Protein AF-A0A1S9CXM2-F1 (afdb_monomer)

pLDDT: mean 89.6, std 12.52, range [40.47, 98.69]

Radius of gyration: 29.37 Å; Cα contacts (8 Å, |Δi|>4): 201; chains: 1; bounding box: 76×45×79 Å

Mean predicted aligned error: 7.41 Å

Sequence (257 aa):
MLDPNQLRTRLSETAAALRPRGFELATEEYLRLETERKSLQIVTQQLQQERNSKSKAIGIAKARGEDAQGLLEEVADLGDRLKQTEIKLTGVQGQIEAFSLLIPNFPHASVPIGTSEHDNREVRRWGHPPQCDFDPKDHVDLGTGLGAMDFEAAARIASARFVVLSGSLARMHRALIQFMLDVHTREHGYTEVYVPYLVNARSMQGTGQLPKFAQDLFAIPEPGFGSLRPRSYRGAMPVTVRAFAARRVRTEKIPAG

Foldseek 3Di:
DDDVVCCVPVVVVLQVLCVLVVDGQPNVVLVVLVVLLVVLVVVLVVLVVVLVVLVVVLVVCVVVVHDCPVSVVVSVVSVVVNVVSVVSNVVSVVVNVQSVLPRDDGDDPPDDRDDDPVSDDDPDDDDDDDDDPDDDDDPVCVCVVVVQWDQPVQCVVPRPPDIHGDDPRVVVVVVVVVVVVCCCVVPVVDDDDDDDQKDFPVLCSQQSCPPPVVVVWDFDFDPDDDDRDGGITGDDRDPPGPVCPPHDDDPVPDDDD

Structure (mmCIF, N/CA/C/O backbone):
data_AF-A0A1S9CXM2-F1
#
_entry.id   AF-A0A1S9CXM2-F1
#
loop_
_atom_site.group_PDB
_atom_site.id
_atom_site.type_symbol
_atom_site.label_atom_id
_atom_site.label_alt_id
_atom_site.label_comp_id
_atom_site.label_asym_id
_atom_site.label_entity_id
_atom_site.label_seq_id
_atom_site.pdbx_PDB_ins_code
_atom_site.Cartn_x
_atom_site.Cartn_y
_atom_site.Cartn_z
_atom_site.occupancy
_atom_site.B_iso_or_equiv
_atom_site.auth_seq_id
_atom_site.auth_comp_id
_atom_site.auth_asym_id
_atom_site.auth_atom_id
_atom_site.pdbx_PDB_model_num
ATOM 1 N N . MET A 1 1 ? -5.407 -5.314 1.586 1.00 87.88 1 MET A N 1
ATOM 2 C CA . MET A 1 1 ? -5.607 -5.963 2.900 1.00 87.88 1 MET A CA 1
ATOM 3 C C . MET A 1 1 ? -6.324 -7.276 2.674 1.00 87.88 1 MET A C 1
ATOM 5 O O . MET A 1 1 ? -7.136 -7.337 1.756 1.00 87.88 1 MET A O 1
ATOM 9 N N . LEU A 1 2 ? -6.020 -8.293 3.479 1.00 92.75 2 LEU A N 1
ATOM 10 C CA . LEU A 1 2 ? -6.779 -9.545 3.487 1.00 92.75 2 LEU A CA 1
ATOM 11 C C . LEU A 1 2 ? -8.177 -9.329 4.086 1.00 92.75 2 LEU A C 1
ATOM 13 O O . LEU A 1 2 ? -8.412 -8.327 4.765 1.00 92.75 2 LEU A O 1
ATOM 17 N N . ASP A 1 3 ? -9.092 -10.268 3.843 1.00 93.06 3 ASP A N 1
ATOM 18 C CA . ASP A 1 3 ? -10.418 -10.252 4.464 1.00 93.06 3 ASP A CA 1
ATOM 19 C C . ASP A 1 3 ? -10.280 -10.383 5.997 1.00 93.06 3 ASP A C 1
ATOM 21 O O . ASP A 1 3 ? -9.754 -11.393 6.482 1.00 93.06 3 ASP A O 1
ATOM 25 N N . PRO A 1 4 ? -10.770 -9.408 6.792 1.00 92.12 4 PRO A N 1
ATOM 26 C CA . PRO A 1 4 ? -10.729 -9.486 8.250 1.00 92.12 4 PRO A CA 1
ATOM 27 C C . PRO A 1 4 ? -11.390 -10.746 8.822 1.00 92.12 4 PRO A C 1
ATOM 29 O O . PRO A 1 4 ? -10.993 -11.216 9.889 1.00 92.12 4 PRO A O 1
ATOM 32 N N . ASN A 1 5 ? -12.386 -11.316 8.137 1.00 92.00 5 ASN A N 1
ATOM 33 C CA . ASN A 1 5 ? -13.039 -12.540 8.596 1.00 92.00 5 ASN A CA 1
ATOM 34 C C . ASN A 1 5 ? -12.110 -13.752 8.523 1.00 92.00 5 ASN A C 1
ATOM 36 O O . ASN A 1 5 ? -12.175 -14.608 9.407 1.00 92.00 5 ASN A O 1
ATOM 40 N N . GLN A 1 6 ? -11.221 -13.820 7.530 1.00 91.75 6 GLN A N 1
ATOM 41 C CA . GLN A 1 6 ? -10.245 -14.907 7.425 1.00 91.75 6 GLN A CA 1
ATOM 42 C C . GLN A 1 6 ? -9.263 -14.873 8.597 1.00 91.75 6 GLN A C 1
ATOM 44 O O . GLN A 1 6 ? -9.039 -15.901 9.230 1.00 91.75 6 GLN A O 1
ATOM 49 N N . LEU A 1 7 ? -8.781 -13.684 8.972 1.00 92.81 7 LEU A N 1
ATOM 50 C CA . LEU A 1 7 ? -7.902 -13.521 10.133 1.00 92.81 7 LEU A CA 1
ATOM 51 C C . LEU A 1 7 ? -8.590 -13.918 11.449 1.00 92.81 7 LEU A C 1
ATOM 53 O O . LEU A 1 7 ? -7.960 -14.510 12.319 1.00 92.81 7 LEU A O 1
ATOM 57 N N . ARG A 1 8 ? -9.892 -13.643 11.591 1.00 91.19 8 ARG A N 1
ATOM 58 C CA . ARG A 1 8 ? -10.654 -13.973 12.809 1.00 91.19 8 ARG A CA 1
ATOM 59 C C . ARG A 1 8 ? -11.062 -15.438 12.922 1.00 91.19 8 ARG A C 1
ATOM 61 O O . ARG A 1 8 ? -11.168 -15.940 14.037 1.00 91.19 8 ARG A O 1
ATOM 68 N N . THR A 1 9 ? -11.374 -16.090 11.803 1.00 93.00 9 THR A N 1
ATOM 69 C CA . THR A 1 9 ? -12.000 -17.428 11.798 1.00 93.00 9 THR A CA 1
ATOM 70 C C . THR A 1 9 ? -11.058 -18.540 11.352 1.00 93.00 9 THR A C 1
ATOM 72 O O . THR A 1 9 ? -11.268 -19.689 11.725 1.00 93.00 9 THR A O 1
ATOM 75 N N . ARG A 1 10 ? -10.019 -18.212 10.577 1.00 94.75 10 ARG A N 1
ATOM 76 C CA . ARG A 1 10 ? -9.105 -19.163 9.928 1.00 94.75 10 ARG A CA 1
ATOM 77 C C . ARG A 1 10 ? -7.652 -18.697 10.056 1.00 94.75 10 ARG A C 1
ATOM 79 O O . ARG A 1 10 ? -6.901 -18.661 9.081 1.00 94.75 10 ARG A O 1
ATOM 86 N N . LEU A 1 11 ? -7.257 -18.295 11.265 1.00 94.81 11 LEU A N 1
ATOM 87 C CA . LEU A 1 11 ? -5.944 -17.694 11.525 1.00 94.81 11 LEU A CA 1
ATOM 88 C C . LEU A 1 11 ? -4.782 -18.640 11.186 1.00 94.81 11 LEU A C 1
ATOM 90 O O . LEU A 1 11 ? -3.810 -18.222 10.562 1.00 94.81 11 LEU A O 1
ATOM 94 N N . SER A 1 12 ? -4.895 -19.917 11.558 1.00 95.12 12 SER A N 1
ATOM 95 C CA . SER A 1 12 ? -3.877 -20.942 11.291 1.00 95.12 12 SER A CA 1
ATOM 96 C C . SER A 1 12 ? -3.708 -21.223 9.796 1.00 95.12 12 SER A C 1
ATOM 98 O O . SER A 1 12 ? -2.582 -21.283 9.304 1.00 95.12 12 SER A O 1
ATOM 100 N N . GLU A 1 13 ? -4.816 -21.342 9.061 1.00 95.50 13 GLU A N 1
ATOM 101 C CA . GLU A 1 13 ? -4.813 -21.503 7.602 1.00 95.50 13 GLU A CA 1
ATOM 102 C C . GLU A 1 13 ? -4.222 -20.270 6.913 1.00 95.50 13 GLU A C 1
ATOM 104 O O . GLU A 1 13 ? -3.383 -20.399 6.023 1.00 95.50 13 GLU A O 1
ATOM 109 N N . THR A 1 14 ? -4.600 -19.072 7.372 1.00 95.44 14 THR A N 1
ATOM 110 C CA . THR A 1 14 ? -4.059 -17.803 6.867 1.00 95.44 14 THR A CA 1
ATOM 111 C C . THR A 1 14 ? -2.547 -17.738 7.069 1.00 95.44 14 THR A C 1
ATOM 113 O O . THR A 1 14 ? -1.822 -17.408 6.134 1.00 95.44 14 THR A O 1
ATOM 116 N N . ALA A 1 15 ? -2.050 -18.106 8.254 1.00 95.88 15 ALA A N 1
ATOM 117 C CA . ALA A 1 15 ? -0.617 -18.172 8.522 1.00 95.88 15 ALA A CA 1
ATOM 118 C C . ALA A 1 15 ? 0.085 -19.171 7.589 1.00 95.88 15 ALA A C 1
ATOM 120 O O . ALA A 1 15 ? 1.082 -18.829 6.958 1.00 95.88 15 ALA A O 1
ATOM 121 N N . ALA A 1 16 ? -0.462 -20.382 7.441 1.00 94.69 16 ALA A N 1
ATOM 122 C CA . ALA A 1 16 ? 0.107 -21.413 6.576 1.00 94.69 16 ALA A CA 1
ATOM 123 C C . ALA A 1 16 ? 0.169 -20.988 5.099 1.00 94.69 16 ALA A C 1
ATOM 125 O O . ALA A 1 16 ? 1.174 -21.244 4.441 1.00 94.69 16 ALA A O 1
ATOM 126 N N . ALA A 1 17 ? -0.855 -20.291 4.599 1.00 93.94 17 ALA A N 1
ATOM 127 C CA . ALA A 1 17 ? -0.907 -19.799 3.222 1.00 93.94 17 ALA A CA 1
ATOM 128 C C . ALA A 1 17 ? 0.100 -18.669 2.928 1.00 93.94 17 ALA A C 1
ATOM 130 O O . ALA A 1 17 ? 0.417 -18.414 1.766 1.00 93.94 17 ALA A O 1
ATOM 131 N N . LEU A 1 18 ? 0.617 -17.992 3.959 1.00 95.06 18 LEU A N 1
ATOM 132 C CA . LEU A 1 18 ? 1.601 -16.914 3.816 1.00 95.06 18 LEU A CA 1
ATOM 133 C C . LEU A 1 18 ? 3.056 -17.405 3.892 1.00 95.06 18 LEU A C 1
ATOM 135 O O . LEU A 1 18 ? 3.938 -16.755 3.323 1.00 95.06 18 LEU A O 1
ATOM 139 N N . ARG A 1 19 ? 3.312 -18.571 4.505 1.00 93.19 19 ARG A N 1
ATOM 140 C CA . ARG A 1 19 ? 4.667 -19.145 4.633 1.00 93.19 19 ARG A CA 1
ATOM 141 C C . ARG A 1 19 ? 5.400 -19.361 3.306 1.00 93.19 19 ARG A C 1
ATOM 143 O O . ARG A 1 19 ? 6.585 -19.045 3.267 1.00 93.19 19 ARG A O 1
ATOM 150 N N . PRO A 1 20 ? 4.762 -19.811 2.201 1.00 91.06 20 PRO A N 1
ATOM 151 C CA . PRO A 1 20 ? 5.452 -19.952 0.915 1.00 91.06 20 PRO A CA 1
ATOM 152 C C . PRO A 1 20 ? 6.050 -18.642 0.391 1.00 91.06 20 PRO A C 1
ATOM 154 O O . PRO A 1 20 ? 6.945 -18.667 -0.442 1.00 91.06 20 PRO A O 1
ATOM 157 N N . ARG A 1 21 ? 5.570 -17.493 0.882 1.00 91.31 21 ARG A N 1
ATOM 158 C CA . ARG A 1 21 ? 6.095 -16.162 0.559 1.00 91.31 21 ARG A CA 1
ATOM 159 C C . ARG A 1 21 ? 7.222 -15.708 1.496 1.00 91.31 21 ARG A C 1
ATOM 161 O O . ARG A 1 21 ? 7.581 -14.530 1.470 1.00 91.31 21 ARG A O 1
ATOM 168 N N . GLY A 1 22 ? 7.690 -16.589 2.382 1.00 92.31 22 GLY A N 1
ATOM 169 C CA . GLY A 1 22 ? 8.639 -16.278 3.451 1.00 92.31 22 GLY A CA 1
ATOM 170 C C . GLY A 1 22 ? 8.072 -15.353 4.531 1.00 92.31 22 GLY A C 1
ATOM 171 O O . GLY A 1 22 ? 8.833 -14.646 5.185 1.00 92.31 22 GLY A O 1
ATOM 172 N N . PHE A 1 23 ? 6.743 -15.283 4.687 1.00 94.81 23 PHE A N 1
ATOM 173 C CA . PHE A 1 23 ? 6.106 -14.413 5.675 1.00 94.81 23 PHE A CA 1
ATOM 174 C C . PHE A 1 23 ? 5.554 -15.222 6.849 1.00 94.81 23 PHE A C 1
ATOM 176 O O . PHE A 1 23 ? 4.600 -15.982 6.689 1.00 94.81 23 PHE A O 1
ATOM 183 N N . GLU A 1 24 ? 6.116 -14.990 8.034 1.00 96.12 24 GLU A N 1
ATOM 184 C CA . GLU A 1 24 ? 5.614 -15.544 9.289 1.00 96.12 24 GLU A CA 1
ATOM 185 C C . GLU A 1 24 ? 4.598 -14.591 9.922 1.00 96.12 24 GLU A C 1
ATOM 187 O O . GLU A 1 24 ? 4.906 -13.450 10.278 1.00 96.12 24 GLU A O 1
ATOM 192 N N . LEU A 1 25 ? 3.357 -15.058 10.048 1.00 96.12 25 LEU A N 1
ATOM 193 C CA . LEU A 1 25 ? 2.292 -14.297 10.687 1.00 96.12 25 LEU A CA 1
ATOM 194 C C . LEU A 1 25 ? 2.398 -14.439 12.210 1.00 96.12 25 LEU A C 1
ATOM 196 O O . LEU A 1 25 ? 2.315 -15.547 12.730 1.00 96.12 25 LEU A O 1
ATOM 200 N N . ALA A 1 26 ? 2.499 -13.319 12.929 1.00 96.38 26 ALA A N 1
ATOM 201 C CA . ALA A 1 26 ? 2.501 -13.292 14.394 1.00 96.38 26 ALA A CA 1
ATOM 202 C C . ALA A 1 26 ? 1.096 -13.585 14.963 1.00 96.38 26 ALA A C 1
ATOM 204 O O . ALA A 1 26 ? 0.371 -12.687 15.398 1.00 96.38 26 ALA A O 1
ATOM 205 N N . THR A 1 27 ? 0.684 -14.854 14.917 1.00 96.31 27 THR A N 1
ATOM 206 C CA . THR A 1 27 ? -0.672 -15.298 15.274 1.00 96.31 27 THR A CA 1
ATOM 207 C C . THR A 1 27 ? -1.018 -15.051 16.739 1.00 96.31 27 THR A C 1
ATOM 209 O O . THR A 1 27 ? -2.159 -14.710 17.038 1.00 96.31 27 THR A O 1
ATOM 212 N N . GLU A 1 28 ? -0.049 -15.192 17.645 1.00 96.62 28 GLU A N 1
ATOM 213 C CA . GLU A 1 28 ? -0.246 -14.966 19.083 1.00 96.62 28 GLU A CA 1
ATOM 214 C C . GLU A 1 28 ? -0.597 -13.507 19.381 1.00 96.62 28 GLU A C 1
ATOM 216 O O . GLU A 1 28 ? -1.559 -13.231 20.097 1.00 96.62 28 GLU A O 1
ATOM 221 N N . GLU A 1 29 ? 0.124 -12.572 18.761 1.00 96.38 29 GLU A N 1
ATOM 222 C CA . GLU A 1 29 ? -0.131 -11.141 18.918 1.00 96.38 29 GLU A CA 1
ATOM 223 C C . GLU A 1 29 ? -1.504 -10.759 18.357 1.00 96.38 29 GLU A C 1
ATOM 225 O O . GLU A 1 29 ? -2.279 -10.064 19.016 1.00 96.38 29 GLU A O 1
ATOM 230 N N . TYR A 1 30 ? -1.861 -11.276 17.177 1.00 96.38 30 TYR A N 1
ATOM 231 C CA . TYR A 1 30 ? -3.193 -11.047 16.617 1.00 96.38 30 TYR A CA 1
ATOM 232 C C . TYR A 1 30 ? -4.301 -11.586 17.533 1.00 96.38 30 TYR A C 1
ATOM 234 O O . TYR A 1 30 ? -5.306 -10.910 17.765 1.00 96.38 30 TYR A O 1
ATOM 242 N N . LEU A 1 31 ? -4.118 -12.789 18.088 1.00 96.38 31 LEU A N 1
ATOM 243 C CA . LEU A 1 31 ? -5.088 -13.405 18.990 1.00 96.38 31 LEU A CA 1
ATOM 244 C C . LEU A 1 31 ? -5.234 -12.618 20.299 1.00 96.38 31 LEU A C 1
ATOM 246 O O . LEU A 1 31 ? -6.359 -12.453 20.781 1.00 96.38 31 LEU A O 1
ATOM 250 N N . ARG A 1 32 ? -4.129 -12.100 20.850 1.00 97.62 32 ARG A N 1
ATOM 251 C CA . ARG A 1 32 ? -4.129 -11.220 22.028 1.00 97.62 32 ARG A CA 1
ATOM 252 C C . ARG A 1 32 ? -4.989 -9.981 21.778 1.00 97.62 32 ARG A C 1
ATOM 254 O O . ARG A 1 32 ? -5.918 -9.720 22.545 1.00 97.62 32 ARG A O 1
ATOM 261 N N . LEU A 1 33 ? -4.740 -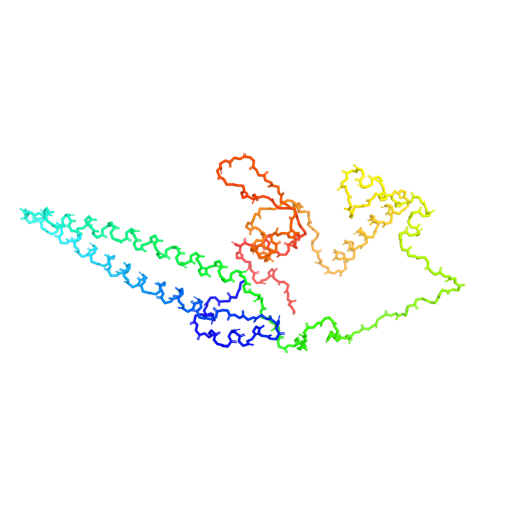9.283 20.669 1.00 97.62 33 LEU A N 1
ATOM 262 C CA . LEU A 1 33 ? -5.485 -8.082 20.280 1.00 97.62 33 LEU A CA 1
ATOM 263 C C . LEU A 1 33 ? -6.971 -8.373 20.028 1.00 97.62 33 LEU A C 1
ATOM 265 O O . LEU A 1 33 ? -7.840 -7.646 20.506 1.00 97.62 33 LEU A O 1
ATOM 269 N N . GLU A 1 34 ? -7.296 -9.447 19.305 1.00 97.00 34 GLU A N 1
ATOM 270 C CA . GLU A 1 34 ? -8.691 -9.801 19.015 1.00 97.00 34 GLU A CA 1
ATOM 271 C C . GLU A 1 34 ? -9.448 -10.238 20.282 1.00 97.00 34 GLU A C 1
ATOM 273 O O . GLU A 1 34 ? -10.637 -9.940 20.421 1.00 97.00 34 GLU A O 1
ATOM 278 N N . THR A 1 35 ? -8.774 -10.894 21.232 1.00 96.88 35 THR A N 1
ATOM 279 C CA . THR A 1 35 ? -9.352 -11.258 22.538 1.00 96.88 35 THR A CA 1
ATOM 280 C C . THR A 1 35 ? -9.664 -10.015 23.368 1.00 96.88 35 THR A C 1
ATOM 282 O O . THR A 1 35 ? -10.780 -9.877 23.875 1.00 96.88 35 THR A O 1
ATOM 285 N N . GLU A 1 36 ? -8.722 -9.074 23.450 1.00 97.94 36 GLU A N 1
ATOM 286 C CA . GLU A 1 36 ? -8.923 -7.787 24.120 1.00 97.94 36 GLU A CA 1
ATOM 287 C C . GLU A 1 36 ? -10.074 -7.000 23.477 1.00 97.94 36 GLU A C 1
ATOM 289 O O . GLU A 1 36 ? -10.988 -6.548 24.171 1.00 97.94 36 GLU A O 1
ATOM 294 N N . ARG A 1 37 ? -10.104 -6.926 22.141 1.00 97.81 37 ARG A N 1
ATOM 295 C CA . ARG A 1 37 ? -11.179 -6.273 21.383 1.00 97.81 37 ARG A CA 1
ATOM 296 C C . ARG A 1 37 ? -12.550 -6.885 21.676 1.00 97.81 37 ARG A C 1
ATOM 298 O O . ARG A 1 37 ? -13.514 -6.139 21.846 1.00 97.81 37 ARG A O 1
ATOM 305 N N . LYS A 1 38 ? -12.663 -8.219 21.725 1.00 97.12 38 LYS A N 1
ATOM 306 C CA . LYS A 1 38 ? -13.919 -8.915 22.067 1.00 97.12 38 LYS A CA 1
ATOM 307 C C . LYS A 1 38 ? -14.359 -8.610 23.496 1.00 97.12 38 LYS A C 1
ATOM 309 O O . LYS A 1 38 ? -15.525 -8.283 23.700 1.00 97.12 38 LYS A O 1
ATOM 314 N N . SER A 1 39 ? -13.437 -8.679 24.455 1.00 98.00 39 SER A N 1
ATOM 315 C CA . SER A 1 39 ? -13.717 -8.381 25.864 1.00 98.00 39 SER A CA 1
ATOM 316 C C . SER A 1 39 ? -14.231 -6.949 26.041 1.00 98.00 39 SER A C 1
ATOM 318 O O . SER A 1 39 ? -15.323 -6.739 26.568 1.00 98.00 39 SER A O 1
ATOM 320 N N . LEU A 1 40 ? -13.511 -5.967 25.489 1.00 98.12 40 LEU A N 1
ATOM 321 C CA . LEU A 1 40 ? -13.914 -4.561 25.530 1.00 98.12 40 LEU A CA 1
ATOM 322 C C . LEU A 1 40 ? -15.261 -4.334 24.843 1.00 98.12 40 LEU A C 1
ATOM 324 O O . LEU A 1 40 ? -16.090 -3.607 25.374 1.00 98.12 40 LEU A O 1
ATOM 328 N N . GLN A 1 41 ? -15.519 -4.989 23.707 1.00 97.94 41 GLN A N 1
ATOM 329 C CA . GLN A 1 41 ? -16.805 -4.874 23.019 1.00 97.94 41 GLN A CA 1
ATOM 330 C C . GLN A 1 41 ? -17.975 -5.371 23.883 1.00 97.94 41 GLN A C 1
ATOM 332 O O . GLN A 1 41 ? -19.016 -4.713 23.913 1.00 97.94 41 GLN A O 1
ATOM 337 N N . ILE A 1 42 ? -17.812 -6.498 24.584 1.00 98.25 42 ILE A N 1
ATOM 338 C CA . ILE A 1 42 ? -18.836 -7.032 25.496 1.00 98.25 42 ILE A CA 1
ATOM 339 C C . ILE A 1 42 ? -19.085 -6.045 26.642 1.00 98.25 42 ILE A C 1
ATOM 341 O O . ILE A 1 42 ? -20.234 -5.690 26.901 1.00 98.25 42 ILE A O 1
ATOM 345 N N . VAL A 1 43 ? -18.021 -5.541 27.275 1.00 97.62 43 VAL A N 1
ATOM 346 C CA . VAL A 1 43 ? -18.126 -4.568 28.377 1.00 97.62 43 VAL A CA 1
ATOM 347 C C . VAL A 1 43 ? -18.793 -3.270 27.911 1.00 97.62 43 VAL A C 1
ATOM 349 O O . VAL A 1 43 ? -19.689 -2.768 28.587 1.00 97.62 43 VAL A O 1
ATOM 352 N N . THR A 1 44 ? -18.436 -2.749 26.732 1.00 97.81 44 THR A N 1
ATOM 353 C CA . THR A 1 44 ? -19.094 -1.573 26.139 1.00 97.81 44 THR A CA 1
ATOM 354 C C . THR A 1 44 ? -20.593 -1.813 25.962 1.00 97.81 44 THR A C 1
ATOM 356 O O . THR A 1 44 ? -21.393 -0.956 26.330 1.00 97.81 44 THR A O 1
ATOM 359 N N . GLN A 1 45 ? -20.995 -2.972 25.429 1.00 97.56 45 GLN A N 1
ATOM 360 C CA . GLN A 1 45 ? -22.410 -3.304 25.226 1.00 97.56 45 GLN A CA 1
ATOM 361 C C . GLN A 1 45 ? -23.176 -3.420 26.550 1.00 97.56 45 GLN A C 1
ATOM 363 O O . GLN A 1 45 ? -24.292 -2.908 26.648 1.00 97.56 45 GLN A O 1
ATOM 368 N N . GLN A 1 46 ? -22.569 -4.029 27.571 1.00 97.44 46 GLN A N 1
ATOM 369 C CA . GLN A 1 46 ? -23.149 -4.141 28.913 1.00 97.44 46 GLN A CA 1
ATOM 370 C C . GLN A 1 46 ? -23.348 -2.764 29.557 1.00 97.44 46 GLN A C 1
ATOM 372 O O . GLN A 1 46 ? -24.470 -2.423 29.926 1.00 97.44 46 GLN A O 1
ATOM 377 N N . LEU A 1 47 ? -22.308 -1.924 29.590 1.00 96.88 47 LEU A N 1
ATOM 378 C CA . LEU A 1 47 ? -22.390 -0.556 30.123 1.00 96.88 47 LEU A CA 1
ATOM 379 C C . LEU A 1 47 ? -23.432 0.284 29.373 1.00 96.88 47 LEU A C 1
ATOM 381 O O . LEU A 1 47 ? -24.194 1.040 29.974 1.00 96.88 47 LEU A O 1
ATOM 385 N N . GLN A 1 48 ? -23.506 0.124 28.051 1.00 96.19 48 GLN A N 1
ATOM 386 C CA . GLN A 1 48 ? -24.482 0.807 27.209 1.00 96.19 48 GLN A CA 1
ATOM 387 C C . GLN A 1 48 ? -25.922 0.370 27.531 1.00 96.19 48 GLN A C 1
ATOM 389 O O . GLN A 1 48 ? -26.832 1.209 27.554 1.00 96.19 48 GLN A O 1
ATOM 394 N N . GLN A 1 49 ? -26.143 -0.918 27.802 1.00 97.19 49 GLN A N 1
ATOM 395 C CA . GLN A 1 49 ? -27.437 -1.449 28.228 1.00 97.19 49 GLN A CA 1
ATOM 396 C C . GLN A 1 49 ? -27.813 -0.962 29.636 1.00 97.19 49 GLN A C 1
ATOM 398 O O . GLN A 1 49 ? -28.937 -0.490 29.832 1.00 97.19 49 GLN A O 1
ATOM 403 N N . GLU A 1 50 ? -26.884 -1.023 30.591 1.00 95.38 50 GLU A N 1
ATOM 404 C CA . GLU A 1 50 ? -27.081 -0.565 31.972 1.00 95.38 50 GLU A CA 1
ATOM 405 C C . GLU A 1 50 ? -27.421 0.925 32.028 1.00 95.38 50 GLU A C 1
ATOM 407 O O . GLU A 1 50 ? -28.433 1.303 32.626 1.00 95.38 50 GLU A O 1
ATOM 412 N N . ARG A 1 51 ? -26.648 1.763 31.323 1.00 94.94 51 ARG A N 1
ATOM 413 C CA . ARG A 1 51 ? -26.897 3.206 31.221 1.00 94.94 51 ARG A CA 1
ATOM 414 C C . ARG A 1 51 ? -28.300 3.479 30.691 1.00 94.94 51 ARG A C 1
ATOM 416 O O . ARG A 1 51 ? -29.044 4.242 31.296 1.00 94.94 51 ARG A O 1
ATOM 423 N N . ASN A 1 52 ? -28.691 2.826 29.594 1.00 94.44 52 ASN A N 1
ATOM 424 C CA . ASN A 1 52 ? -30.011 3.020 28.988 1.00 94.44 52 ASN A CA 1
ATOM 425 C C . ASN A 1 52 ? -31.153 2.570 29.913 1.00 94.44 52 ASN A C 1
ATOM 427 O O . ASN A 1 52 ? -32.202 3.214 29.942 1.00 94.44 52 ASN A O 1
ATOM 431 N N . SER A 1 53 ? -30.960 1.485 30.667 1.00 94.69 53 SER A N 1
ATOM 432 C CA . SER A 1 53 ? -31.935 1.010 31.655 1.00 94.69 53 SER A CA 1
ATOM 433 C C . SER A 1 53 ? -32.107 2.017 32.797 1.00 94.69 53 SER A C 1
ATOM 435 O O . SER A 1 53 ? -33.227 2.448 33.082 1.00 94.69 53 SER A O 1
ATOM 437 N N . LYS A 1 54 ? -31.000 2.488 33.387 1.00 93.00 54 LYS A N 1
ATOM 438 C CA . LYS A 1 54 ? -31.033 3.476 34.477 1.00 93.00 54 LYS A CA 1
ATOM 439 C C . LYS A 1 54 ? -31.545 4.843 34.016 1.00 93.00 54 LYS A C 1
ATOM 441 O O . LYS A 1 54 ? -32.343 5.455 34.718 1.00 93.00 54 LYS A O 1
ATOM 446 N N . SER A 1 55 ? -31.210 5.287 32.801 1.00 92.00 55 SER A N 1
ATOM 447 C CA . SER A 1 55 ? -31.781 6.514 32.221 1.00 92.00 55 SER A CA 1
ATOM 448 C C . SER A 1 55 ? -33.308 6.445 32.083 1.00 92.00 55 SER A C 1
ATOM 450 O O . SER A 1 55 ? -33.988 7.438 32.337 1.00 92.00 55 SER A O 1
ATOM 452 N N . LYS A 1 56 ? -33.872 5.278 31.736 1.00 93.38 56 LYS A N 1
ATOM 453 C CA . LYS A 1 56 ? -35.332 5.079 31.729 1.00 93.38 56 LYS A CA 1
ATOM 454 C C . LYS A 1 56 ? -35.919 5.134 33.142 1.00 93.38 56 LYS A C 1
ATOM 456 O O . LYS A 1 56 ? -36.952 5.771 33.331 1.00 93.38 56 LYS A O 1
ATOM 461 N N . ALA A 1 57 ? -35.256 4.519 34.124 1.00 91.44 57 ALA A N 1
ATOM 462 C CA . ALA A 1 57 ? -35.688 4.549 35.524 1.00 91.44 57 ALA A CA 1
ATOM 463 C C . ALA A 1 57 ? -35.732 5.979 36.094 1.00 91.44 57 ALA A C 1
ATOM 465 O O . ALA A 1 57 ? -36.701 6.327 36.763 1.00 91.44 57 ALA A O 1
ATOM 466 N N . ILE A 1 58 ? -34.764 6.838 35.744 1.00 90.88 58 ILE A N 1
ATOM 467 C CA . ILE A 1 58 ? -34.774 8.271 36.104 1.00 90.88 58 ILE A CA 1
ATOM 468 C C . ILE A 1 58 ? -36.029 8.969 35.569 1.00 90.88 58 ILE A C 1
ATOM 470 O O . ILE A 1 58 ? -36.664 9.731 36.294 1.00 90.88 58 ILE A O 1
ATOM 474 N N . GLY A 1 59 ? -36.396 8.720 34.307 1.00 89.75 59 GLY A N 1
ATOM 475 C CA . GLY A 1 59 ? -37.599 9.302 33.706 1.00 89.75 59 GLY A CA 1
ATOM 476 C C . GLY A 1 59 ? -38.879 8.892 34.440 1.00 89.75 59 GLY A C 1
ATOM 477 O O . GLY A 1 59 ? -39.753 9.727 34.661 1.00 89.75 59 GLY A O 1
ATOM 478 N N . ILE A 1 60 ? -38.957 7.629 34.873 1.00 91.69 60 ILE A N 1
ATOM 479 C CA . ILE A 1 60 ? -40.088 7.102 35.650 1.00 91.69 60 ILE A CA 1
ATOM 480 C C . ILE A 1 60 ? -40.133 7.725 37.054 1.00 91.69 60 ILE A C 1
ATOM 482 O O . ILE A 1 60 ? -41.194 8.190 37.462 1.00 91.69 60 ILE A O 1
ATOM 486 N N . ALA A 1 61 ? -39.005 7.778 37.770 1.00 89.25 61 ALA A N 1
ATOM 487 C CA . ALA A 1 61 ? -38.924 8.354 39.116 1.00 89.25 61 ALA A CA 1
ATOM 488 C C . ALA A 1 61 ? -39.303 9.846 39.119 1.00 89.25 61 ALA A C 1
ATOM 490 O O . ALA A 1 61 ? -40.163 10.274 39.889 1.00 89.25 61 ALA A O 1
ATOM 491 N N . LYS A 1 62 ? -38.770 10.625 38.165 1.00 89.25 62 LYS A N 1
ATOM 492 C CA . LYS A 1 62 ? -39.131 12.044 37.996 1.00 89.25 62 LYS A CA 1
ATOM 493 C C . LYS A 1 62 ? -40.612 12.241 37.668 1.00 89.25 62 LYS A C 1
ATOM 495 O O . LYS A 1 62 ? -41.216 13.180 38.173 1.00 89.25 62 LYS A O 1
ATOM 500 N N . ALA A 1 63 ? -41.211 11.359 36.863 1.00 90.69 63 ALA A N 1
ATOM 501 C CA . ALA A 1 63 ? -42.644 11.412 36.561 1.00 90.69 63 ALA A CA 1
ATOM 502 C C . ALA A 1 63 ? -43.530 11.092 37.780 1.00 90.69 63 ALA A C 1
ATOM 504 O O . ALA A 1 63 ? -44.673 11.540 37.835 1.00 90.69 63 ALA A O 1
ATOM 505 N N . ARG A 1 64 ? -43.009 10.337 38.755 1.00 91.69 64 ARG A N 1
ATOM 506 C CA . ARG A 1 64 ? -43.680 10.012 40.026 1.00 91.69 64 ARG A CA 1
ATOM 507 C C . ARG A 1 64 ? -43.416 11.029 41.142 1.00 91.69 64 ARG A C 1
ATOM 509 O O . ARG A 1 64 ? -44.001 10.899 42.210 1.00 91.69 64 ARG A O 1
ATOM 516 N N . GLY A 1 65 ? -42.570 12.034 40.904 1.00 88.88 65 GLY A N 1
ATOM 517 C CA . GLY A 1 65 ? -42.161 13.009 41.921 1.00 88.88 65 GLY A CA 1
ATOM 518 C C . GLY A 1 65 ? -41.187 12.449 42.966 1.00 88.88 65 GLY A C 1
ATOM 519 O O . GLY A 1 65 ? -41.049 13.033 44.036 1.00 88.88 65 GLY A O 1
ATOM 520 N N . GLU A 1 66 ? -40.533 11.323 42.673 1.00 89.75 66 GLU A N 1
ATOM 521 C CA . GLU A 1 66 ? -39.533 10.690 43.539 1.00 89.75 66 GLU A CA 1
ATOM 522 C C . GLU A 1 66 ? -38.151 11.348 43.357 1.00 89.75 66 GLU A C 1
ATOM 524 O O . GLU A 1 66 ? -37.829 11.868 42.282 1.00 89.75 66 GLU A O 1
ATOM 529 N N . ASP A 1 67 ? -37.310 11.303 44.397 1.00 89.31 67 ASP A N 1
ATOM 530 C CA . ASP A 1 67 ? -35.912 11.731 44.296 1.00 89.31 67 ASP A CA 1
ATOM 531 C C . ASP A 1 67 ? -35.126 10.775 43.384 1.00 89.31 67 ASP A C 1
ATOM 533 O O . ASP A 1 67 ? -35.097 9.562 43.586 1.00 89.31 67 ASP A O 1
ATOM 537 N N . ALA A 1 68 ? -34.482 11.338 42.363 1.00 88.88 68 ALA A N 1
ATOM 538 C CA . ALA A 1 68 ? -33.698 10.607 41.374 1.00 88.88 68 ALA A CA 1
ATOM 539 C C . ALA A 1 68 ? -32.199 10.947 41.437 1.00 88.88 68 ALA A C 1
ATOM 541 O O . ALA A 1 68 ? -31.463 10.575 40.519 1.00 88.88 68 ALA A O 1
ATOM 542 N N . GLN A 1 69 ? -31.739 11.658 42.473 1.00 89.25 69 GLN A N 1
ATOM 543 C CA . GLN A 1 69 ? -30.358 12.132 42.579 1.00 89.25 69 GLN A CA 1
ATOM 544 C C . GLN A 1 69 ? -29.336 10.982 42.550 1.00 89.25 69 GLN A C 1
ATOM 546 O O . GLN A 1 69 ? -28.410 11.016 41.743 1.00 89.25 69 GLN A O 1
ATOM 551 N N . GLY A 1 70 ? -29.557 9.909 43.319 1.00 87.94 70 GLY A N 1
ATOM 552 C CA . GLY A 1 70 ? -28.670 8.735 43.300 1.00 87.94 70 GLY A CA 1
ATOM 553 C C . GLY A 1 70 ? -28.608 8.039 41.931 1.00 87.94 70 GLY A C 1
ATOM 554 O O . GLY A 1 70 ? -27.539 7.654 41.467 1.00 87.94 70 GLY A O 1
ATOM 555 N N . LEU A 1 71 ? -29.738 7.956 41.215 1.00 86.44 71 LEU A N 1
ATOM 556 C CA . LEU A 1 71 ? -29.767 7.395 39.858 1.00 86.44 71 LEU A CA 1
ATOM 557 C C . LEU A 1 71 ? -29.036 8.288 38.844 1.00 86.44 71 LEU A C 1
ATOM 559 O O . LEU A 1 71 ? -28.442 7.775 37.894 1.00 86.44 71 LEU A O 1
ATOM 563 N N . LEU A 1 72 ? -29.084 9.613 39.020 1.00 88.44 72 LEU A N 1
ATOM 564 C CA . LEU A 1 72 ? -28.352 10.564 38.179 1.00 88.44 72 LEU A CA 1
ATOM 565 C C . LEU A 1 72 ? -26.837 10.403 38.346 1.00 88.44 72 LEU A C 1
ATOM 567 O O . LEU A 1 72 ? -26.125 10.391 37.341 1.00 88.44 72 LEU A O 1
ATOM 571 N N . GLU A 1 73 ? -26.361 10.229 39.578 1.00 91.75 73 GLU A N 1
ATOM 572 C CA . GLU A 1 73 ? -24.944 9.989 39.884 1.00 91.75 73 GLU A CA 1
ATOM 573 C C . GLU A 1 73 ? -24.453 8.661 39.291 1.00 91.75 73 GLU A C 1
ATOM 575 O O . GLU A 1 73 ? -23.417 8.624 38.626 1.00 91.75 73 GLU A O 1
ATOM 580 N N . GLU A 1 74 ? -25.237 7.587 39.415 1.00 90.81 74 GLU A N 1
ATOM 581 C CA . GLU A 1 74 ? -24.910 6.293 38.800 1.00 90.81 74 GLU A CA 1
ATOM 582 C C . GLU A 1 74 ? -24.859 6.357 37.265 1.00 90.81 74 GLU A C 1
ATOM 584 O O . GLU A 1 74 ? -24.005 5.732 36.636 1.00 90.81 74 GLU A O 1
ATOM 589 N N . VAL A 1 75 ? -25.767 7.105 36.627 1.00 92.75 75 VAL A N 1
ATOM 590 C CA . VAL A 1 75 ? -25.738 7.292 35.166 1.00 92.75 75 VAL A CA 1
ATOM 591 C C . VAL A 1 75 ? -24.527 8.119 34.732 1.00 92.75 75 VAL A C 1
ATOM 593 O O . VAL A 1 75 ? -23.981 7.847 33.659 1.00 92.75 75 VAL A O 1
ATOM 596 N N . ALA A 1 76 ? -24.092 9.088 35.542 1.00 92.75 76 ALA A N 1
ATOM 597 C CA . ALA A 1 76 ? -22.874 9.850 35.282 1.00 92.75 76 ALA A CA 1
ATOM 598 C C . ALA A 1 76 ? -21.623 8.951 35.347 1.00 92.75 76 ALA A C 1
ATOM 600 O O . ALA A 1 76 ? -20.862 8.926 34.378 1.00 92.75 76 ALA A O 1
ATOM 601 N N . ASP A 1 77 ? -21.477 8.131 36.398 1.00 94.38 77 ASP A N 1
ATOM 602 C CA . ASP A 1 77 ? -20.381 7.147 36.519 1.00 94.38 77 ASP A CA 1
ATOM 603 C C . ASP A 1 77 ? -20.360 6.159 35.340 1.00 94.38 77 ASP A C 1
ATOM 605 O O . ASP A 1 77 ? -19.322 5.929 34.709 1.00 94.38 77 ASP A O 1
ATOM 609 N N . LEU A 1 78 ? -21.526 5.616 34.971 1.00 94.94 78 LEU A N 1
ATOM 610 C CA . LEU A 1 78 ? -21.650 4.739 33.804 1.00 94.94 78 LEU A CA 1
ATOM 611 C C . LEU A 1 78 ? -21.251 5.448 32.505 1.00 94.94 78 LEU A C 1
ATOM 613 O O . LEU A 1 78 ? -20.669 4.817 31.621 1.00 94.94 78 LEU A O 1
ATOM 617 N N . GLY A 1 79 ? -21.550 6.742 32.380 1.00 94.38 79 GLY A N 1
ATOM 618 C CA . GLY A 1 79 ? -21.126 7.572 31.255 1.00 94.38 79 GLY A CA 1
ATOM 619 C C . GLY A 1 79 ? -19.604 7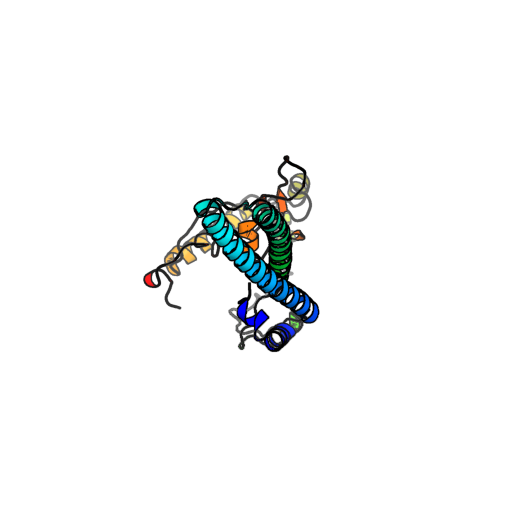.665 31.144 1.00 94.38 79 GLY A C 1
ATOM 620 O O . GLY A 1 79 ? -19.052 7.425 30.065 1.00 94.38 79 GLY A O 1
ATOM 621 N N . ASP A 1 80 ? -18.925 7.932 32.258 1.00 96.12 80 ASP A N 1
ATOM 622 C CA . ASP A 1 80 ? -17.464 8.029 32.303 1.00 96.12 80 ASP A CA 1
ATOM 623 C C . ASP A 1 80 ? -16.790 6.680 32.018 1.00 96.12 80 ASP A C 1
ATOM 625 O O . ASP A 1 80 ? -15.873 6.595 31.190 1.00 96.12 80 ASP A O 1
ATOM 629 N N . ARG A 1 81 ? -17.285 5.594 32.621 1.00 96.00 81 ARG A N 1
ATOM 630 C CA . ARG A 1 81 ? -16.787 4.227 32.377 1.00 96.00 81 ARG A CA 1
ATOM 631 C C . ARG A 1 81 ? -17.010 3.770 30.938 1.00 96.00 81 ARG A C 1
ATOM 633 O O . ARG A 1 81 ? -16.133 3.128 30.349 1.00 96.00 81 ARG A O 1
ATOM 640 N N . LEU A 1 82 ? -18.158 4.109 30.350 1.00 96.38 82 LEU A N 1
ATOM 641 C CA . LEU A 1 82 ? -18.441 3.811 28.949 1.00 96.38 82 LEU A CA 1
ATOM 642 C C . LEU A 1 82 ? -17.448 4.537 28.038 1.00 96.38 82 LEU A C 1
ATOM 644 O O . LEU A 1 82 ? -16.809 3.888 27.210 1.00 96.38 82 LEU A O 1
ATOM 648 N N . LYS A 1 83 ? -17.236 5.840 28.257 1.00 97.38 83 LYS A N 1
ATOM 649 C CA . LYS A 1 83 ? -16.286 6.650 27.482 1.00 97.38 83 LYS A CA 1
ATOM 650 C C . LYS A 1 83 ? -14.862 6.094 27.555 1.00 97.38 83 LYS A C 1
ATOM 652 O O . LYS A 1 83 ? -14.174 6.007 26.539 1.00 97.38 83 LYS A O 1
ATOM 657 N N . GLN A 1 84 ? -14.412 5.677 28.739 1.00 97.00 84 GLN A N 1
ATOM 658 C CA . GLN A 1 84 ? -13.095 5.049 28.897 1.00 97.00 84 GLN A CA 1
ATOM 659 C C . GLN A 1 84 ? -12.990 3.725 28.128 1.00 97.00 84 GLN A C 1
ATOM 661 O O . GLN A 1 84 ? -11.982 3.473 27.463 1.00 97.00 84 GLN A O 1
ATOM 666 N N . THR A 1 85 ? -14.025 2.883 28.196 1.00 97.44 85 THR A N 1
ATOM 667 C CA . THR A 1 85 ? -14.063 1.603 27.471 1.00 97.44 85 THR A CA 1
ATOM 668 C C . THR A 1 85 ? -14.084 1.818 25.954 1.00 97.44 85 THR A C 1
ATOM 670 O O . THR A 1 85 ? -13.368 1.126 25.235 1.00 97.44 85 THR A O 1
ATOM 673 N N . GLU A 1 86 ? -14.827 2.809 25.456 1.00 97.44 86 GLU A N 1
ATOM 674 C CA . GLU A 1 86 ? -14.874 3.175 24.032 1.00 97.44 86 GLU A CA 1
ATOM 675 C C . GLU A 1 86 ? -13.517 3.655 23.498 1.00 97.44 86 GLU A C 1
ATOM 677 O O . GLU A 1 86 ? -13.114 3.266 22.397 1.00 97.44 86 GLU A O 1
ATOM 682 N N . ILE A 1 87 ? -12.775 4.444 24.286 1.00 98.12 87 ILE A N 1
ATOM 683 C CA . ILE A 1 87 ? -11.409 4.869 23.939 1.00 98.12 87 ILE A CA 1
ATOM 684 C C . ILE A 1 87 ? -10.492 3.648 23.809 1.00 98.12 87 ILE A C 1
ATOM 686 O O . ILE A 1 87 ? -9.779 3.518 22.812 1.00 98.12 87 ILE A O 1
ATOM 690 N N . LYS A 1 88 ? -10.536 2.725 24.780 1.00 97.81 88 LYS A N 1
ATOM 691 C CA . LYS A 1 88 ? -9.744 1.484 24.737 1.00 97.81 88 LYS A CA 1
ATOM 692 C C . LYS A 1 88 ? -10.125 0.612 23.540 1.00 97.81 88 LYS A C 1
ATOM 694 O O . LYS A 1 88 ? -9.242 0.139 22.829 1.00 97.81 88 LYS A O 1
ATOM 699 N N . LEU A 1 89 ? -11.425 0.449 23.281 1.00 98.12 89 LEU A N 1
ATOM 700 C CA . LEU A 1 89 ? -11.935 -0.336 22.155 1.00 98.12 89 LEU A CA 1
ATOM 701 C C . LEU A 1 89 ? -11.469 0.242 20.813 1.00 98.12 89 LEU A C 1
ATOM 703 O O . LEU A 1 89 ? -10.996 -0.498 19.953 1.00 98.12 89 LEU A O 1
ATOM 707 N N . THR A 1 90 ? -11.548 1.563 20.653 1.00 98.06 90 THR A N 1
ATOM 708 C CA . THR A 1 90 ? -11.048 2.257 19.457 1.00 98.06 90 THR A CA 1
ATOM 709 C C . THR A 1 90 ? -9.534 2.077 19.312 1.00 98.06 90 THR A C 1
ATOM 711 O O . THR A 1 90 ? -9.038 1.824 18.215 1.00 98.06 90 THR A O 1
ATOM 714 N N . GLY A 1 91 ? -8.794 2.146 20.423 1.00 98.00 91 GLY A N 1
ATOM 715 C CA . GLY A 1 91 ? -7.349 1.923 20.451 1.00 98.00 91 GLY A CA 1
ATOM 716 C C . GLY A 1 91 ? -6.949 0.534 19.947 1.00 98.00 91 GLY A C 1
ATOM 717 O O . GLY A 1 91 ? -6.141 0.428 19.023 1.00 98.00 91 GLY A O 1
ATOM 718 N N . VAL A 1 92 ? -7.547 -0.530 20.496 1.00 98.00 92 VAL A N 1
ATOM 719 C CA . VAL A 1 92 ? -7.236 -1.909 20.073 1.00 98.00 92 VAL A CA 1
ATOM 720 C C . VAL A 1 92 ? -7.695 -2.189 18.637 1.00 98.00 92 VAL A C 1
ATOM 722 O O . VAL A 1 92 ? -7.003 -2.878 17.890 1.00 98.00 92 VAL A O 1
ATOM 725 N N . GLN A 1 93 ? -8.811 -1.600 18.189 1.00 97.38 93 GLN A N 1
ATOM 726 C CA . GLN A 1 93 ? -9.227 -1.676 16.783 1.00 97.38 93 G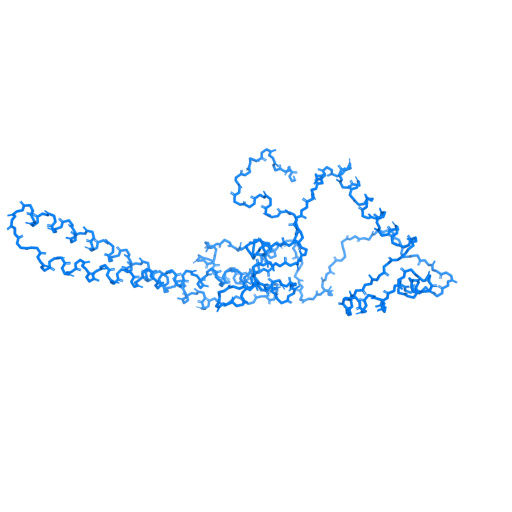LN A CA 1
ATOM 727 C C . GLN A 1 93 ? -8.184 -1.051 15.847 1.00 97.38 93 GLN A C 1
ATOM 729 O O . GLN A 1 93 ? -7.852 -1.654 14.827 1.00 97.38 93 GLN A O 1
ATOM 734 N N . GLY A 1 94 ? -7.622 0.103 16.218 1.00 97.12 94 GLY A N 1
ATOM 735 C CA . GLY A 1 94 ? -6.538 0.739 15.467 1.00 97.12 94 GLY A CA 1
ATOM 736 C C . GLY A 1 94 ? -5.261 -0.108 15.421 1.00 97.12 94 GLY A C 1
ATOM 737 O O . GLY A 1 94 ? -4.606 -0.173 14.382 1.00 97.12 94 GLY A O 1
ATOM 738 N N . GLN A 1 95 ? -4.928 -0.814 16.507 1.00 97.38 95 GLN A N 1
ATOM 739 C CA . GLN A 1 95 ? -3.796 -1.752 16.531 1.00 97.38 95 GLN A CA 1
ATOM 740 C C . GLN A 1 95 ? -4.022 -2.942 15.587 1.00 97.38 95 GLN A C 1
ATOM 742 O O . GLN A 1 95 ? -3.126 -3.294 14.820 1.00 97.38 95 GLN A O 1
ATOM 747 N N . ILE A 1 96 ? -5.230 -3.516 15.578 1.00 96.69 96 ILE A N 1
ATOM 748 C CA . ILE A 1 96 ? -5.601 -4.604 14.659 1.00 96.69 96 ILE A CA 1
ATOM 749 C C . ILE A 1 96 ? -5.555 -4.135 13.200 1.00 96.69 96 ILE A C 1
ATOM 751 O O . ILE A 1 96 ? -5.077 -4.870 12.331 1.00 96.69 96 ILE A O 1
ATOM 755 N N . GLU A 1 97 ? -6.033 -2.924 12.910 1.00 95.38 97 GLU A N 1
ATOM 756 C CA . GLU A 1 97 ? -5.962 -2.345 11.566 1.00 95.38 97 GLU A CA 1
ATOM 757 C C . GLU A 1 97 ? -4.505 -2.154 11.123 1.00 95.38 97 GLU A C 1
ATOM 759 O O . GLU A 1 97 ? -4.128 -2.608 10.040 1.00 95.38 97 GLU A O 1
ATOM 764 N N . ALA A 1 98 ? -3.668 -1.559 11.979 1.00 94.50 98 ALA A N 1
ATOM 765 C CA . ALA A 1 98 ? -2.246 -1.364 11.712 1.00 94.50 98 ALA A CA 1
ATOM 766 C C . ALA A 1 98 ? -1.520 -2.694 11.462 1.00 94.50 98 ALA A C 1
ATOM 768 O O . ALA A 1 98 ? -0.762 -2.807 10.499 1.00 94.50 98 ALA A O 1
ATOM 769 N N . PHE A 1 99 ? -1.807 -3.715 12.272 1.00 95.12 99 PHE A N 1
ATOM 770 C CA . PHE A 1 99 ? -1.295 -5.070 12.080 1.00 95.12 99 PHE A CA 1
ATOM 771 C C . PHE A 1 99 ? -1.719 -5.639 10.718 1.00 95.12 99 PHE A C 1
ATOM 773 O O . PHE A 1 99 ? -0.892 -6.125 9.947 1.00 95.12 99 PHE A O 1
ATOM 780 N N . SER A 1 100 ? -3.004 -5.518 10.380 1.00 94.81 100 SER A N 1
ATOM 781 C CA . SER A 1 100 ? -3.581 -6.068 9.146 1.00 94.81 100 SER A CA 1
ATOM 782 C C . SER A 1 100 ? -3.030 -5.412 7.874 1.00 94.81 100 SER A C 1
ATOM 784 O O . SER A 1 100 ? -2.981 -6.050 6.822 1.00 94.81 100 SER A O 1
ATOM 786 N N . LEU A 1 101 ? -2.597 -4.149 7.951 1.00 94.81 101 LEU A N 1
ATOM 787 C CA . LEU A 1 101 ? -1.968 -3.429 6.837 1.00 94.81 101 LEU A CA 1
ATOM 788 C C . LEU A 1 101 ? -0.558 -3.933 6.497 1.00 94.81 101 LEU A C 1
ATOM 790 O O . LEU A 1 101 ? -0.071 -3.663 5.400 1.00 94.81 101 LEU A O 1
ATOM 794 N N . LEU A 1 102 ? 0.100 -4.656 7.408 1.00 93.88 102 LEU A N 1
ATOM 795 C CA . LEU A 1 102 ? 1.452 -5.192 7.203 1.00 93.88 102 LEU A CA 1
ATOM 796 C C . LEU A 1 102 ? 1.462 -6.585 6.560 1.00 93.88 102 LEU A C 1
ATOM 798 O O . LEU A 1 102 ? 2.512 -7.041 6.094 1.00 93.88 102 LEU A O 1
ATOM 802 N N . ILE A 1 103 ? 0.308 -7.252 6.522 1.00 95.25 103 ILE A N 1
ATOM 803 C CA . ILE A 1 103 ? 0.168 -8.607 5.992 1.00 95.25 103 ILE A CA 1
ATOM 804 C C . ILE A 1 103 ? 0.153 -8.550 4.453 1.00 95.25 103 ILE A C 1
ATOM 806 O O . ILE A 1 103 ? -0.669 -7.826 3.878 1.00 95.25 103 ILE A O 1
ATOM 810 N N . PRO A 1 104 ? 1.043 -9.285 3.756 1.00 94.81 104 PRO A N 1
ATOM 811 C CA . PRO A 1 104 ? 1.051 -9.316 2.299 1.00 94.81 104 PRO A CA 1
ATOM 812 C C . PRO A 1 104 ? -0.168 -10.065 1.745 1.00 94.81 104 PRO A C 1
ATOM 814 O O . PRO A 1 104 ? -0.887 -10.753 2.465 1.00 94.81 104 PRO A O 1
ATOM 817 N N . ASN A 1 105 ? -0.396 -9.941 0.436 1.00 94.19 105 ASN A N 1
ATOM 818 C CA . ASN A 1 105 ? -1.440 -10.713 -0.230 1.00 94.19 105 ASN A CA 1
ATOM 819 C C . ASN A 1 105 ? -1.062 -12.201 -0.323 1.00 94.19 105 ASN A C 1
ATOM 821 O O . ASN A 1 105 ? 0.127 -12.539 -0.358 1.00 94.19 105 ASN A O 1
ATOM 825 N N . PHE A 1 106 ? -2.065 -13.074 -0.426 1.00 93.50 106 PHE A N 1
ATOM 826 C CA . PHE A 1 106 ? -1.830 -14.494 -0.668 1.00 93.50 106 PHE A CA 1
ATOM 827 C C . PHE A 1 106 ? -1.226 -14.725 -2.058 1.00 93.50 106 PHE A C 1
ATOM 829 O O . PHE A 1 106 ? -1.675 -14.104 -3.029 1.00 93.50 106 PHE A O 1
ATOM 836 N N . PRO A 1 107 ? -0.243 -15.631 -2.188 1.00 93.50 107 PRO A N 1
ATOM 837 C CA . PRO A 1 107 ? 0.112 -16.157 -3.496 1.00 93.50 107 PRO A CA 1
ATOM 838 C C . PRO A 1 107 ? -1.083 -16.934 -4.071 1.00 93.50 107 PRO A C 1
ATOM 840 O O . PRO A 1 107 ? -1.772 -17.660 -3.354 1.00 93.50 107 PRO A O 1
ATOM 843 N N . HIS A 1 108 ? -1.344 -16.782 -5.370 1.00 94.19 108 HIS A N 1
ATOM 844 C CA . HIS A 1 108 ? -2.335 -17.615 -6.051 1.00 94.19 108 HIS A CA 1
ATOM 845 C C . HIS A 1 108 ? -1.826 -19.063 -6.141 1.00 94.19 108 HIS A C 1
ATOM 847 O O . HIS A 1 108 ? -0.623 -19.283 -6.248 1.00 94.19 108 HIS A O 1
ATOM 853 N N . ALA A 1 109 ? -2.726 -20.050 -6.161 1.00 92.56 109 ALA A N 1
ATOM 854 C CA . ALA A 1 109 ? -2.361 -21.472 -6.182 1.00 92.56 109 ALA A CA 1
ATOM 855 C C . ALA A 1 109 ? -1.507 -21.883 -7.401 1.00 92.56 109 ALA A C 1
ATOM 857 O O . ALA A 1 109 ? -0.801 -22.883 -7.355 1.00 92.56 109 ALA A O 1
ATOM 858 N N . SER A 1 110 ? -1.559 -21.110 -8.490 1.00 94.19 110 SER A N 1
ATOM 859 C CA . SER A 1 110 ? -0.738 -21.329 -9.688 1.00 94.19 110 SER A CA 1
ATOM 860 C C . SER A 1 110 ? 0.686 -20.771 -9.585 1.00 94.19 110 SER A C 1
ATOM 862 O O . SER A 1 110 ? 1.469 -20.962 -10.514 1.00 94.19 110 SER A O 1
ATOM 864 N N . VAL A 1 111 ? 1.017 -20.027 -8.526 1.00 94.44 111 VAL A N 1
ATOM 865 C CA . VAL A 1 111 ? 2.348 -19.435 -8.347 1.00 94.44 111 VAL A CA 1
ATOM 866 C C . VAL A 1 111 ? 3.309 -20.525 -7.863 1.00 94.44 111 VAL A C 1
ATOM 868 O O . VAL A 1 111 ? 3.038 -21.142 -6.831 1.00 94.44 111 VAL A O 1
ATOM 871 N N . PRO A 1 112 ? 4.425 -20.781 -8.572 1.00 91.94 112 PRO A N 1
ATOM 872 C CA . PRO A 1 112 ? 5.437 -21.722 -8.108 1.00 91.94 112 PRO A CA 1
ATOM 873 C C . PRO A 1 112 ? 5.996 -21.314 -6.743 1.00 91.94 112 PRO A C 1
ATOM 875 O O . PRO A 1 112 ? 6.236 -20.135 -6.489 1.00 91.94 112 PRO A O 1
ATOM 878 N N . ILE A 1 113 ? 6.223 -22.297 -5.874 1.00 91.81 113 ILE A N 1
ATOM 879 C CA . ILE A 1 113 ? 6.900 -22.080 -4.593 1.00 91.81 113 ILE A CA 1
ATOM 880 C C . ILE A 1 113 ? 8.384 -21.816 -4.871 1.00 91.81 113 ILE A C 1
ATOM 882 O O . ILE A 1 113 ? 9.004 -22.567 -5.623 1.00 91.81 113 ILE A O 1
ATOM 886 N N . GLY A 1 114 ? 8.934 -20.777 -4.246 1.00 91.50 114 GLY A N 1
ATOM 887 C CA . GLY A 1 114 ? 10.336 -20.383 -4.356 1.00 91.50 114 GLY A CA 1
ATOM 888 C C . GLY A 1 114 ? 10.738 -19.463 -3.206 1.00 91.50 114 GLY A C 1
ATOM 889 O O . GLY A 1 114 ? 9.880 -18.835 -2.580 1.00 91.50 114 GLY A O 1
ATOM 890 N N . THR A 1 115 ? 12.031 -19.404 -2.909 1.00 91.62 115 THR A N 1
ATOM 891 C CA . THR A 1 115 ? 12.608 -18.568 -1.844 1.00 91.62 115 THR A CA 1
ATOM 892 C C . THR A 1 115 ? 13.441 -17.414 -2.398 1.00 91.62 115 THR A C 1
ATOM 894 O O . THR A 1 115 ? 13.725 -16.471 -1.659 1.00 91.62 115 THR A O 1
ATOM 897 N N . SER A 1 116 ? 13.797 -17.454 -3.685 1.00 93.12 116 SER A N 1
ATOM 898 C CA . SER A 1 116 ? 14.577 -16.414 -4.363 1.00 93.12 116 SER A CA 1
ATOM 899 C C . SER A 1 116 ? 14.203 -16.267 -5.840 1.00 93.12 116 SER A C 1
ATOM 901 O O . SER A 1 116 ? 13.436 -17.054 -6.400 1.00 93.12 116 SER A O 1
ATOM 903 N N . GLU A 1 117 ? 14.787 -15.273 -6.505 1.00 93.94 117 GLU A N 1
ATOM 904 C CA . GLU A 1 117 ? 14.669 -15.071 -7.947 1.00 93.94 117 GLU A CA 1
ATOM 905 C C . GLU A 1 117 ? 15.200 -16.242 -8.790 1.00 93.94 117 GLU A C 1
ATOM 907 O O . GLU A 1 117 ? 14.795 -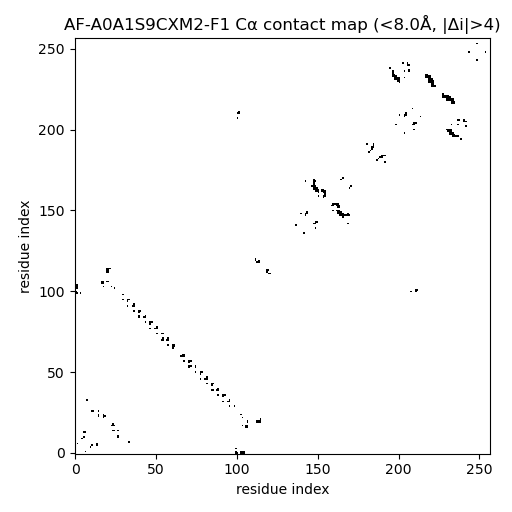16.378 -9.945 1.00 93.94 117 GLU A O 1
ATOM 912 N N . HIS A 1 118 ? 16.056 -17.102 -8.227 1.00 96.19 118 HIS A N 1
ATOM 913 C CA . HIS A 1 118 ? 16.581 -18.290 -8.906 1.00 96.19 118 HIS A CA 1
ATOM 914 C C . HIS A 1 118 ? 15.537 -19.402 -9.074 1.00 96.19 118 HIS A C 1
ATOM 916 O O . HIS A 1 118 ? 15.692 -20.251 -9.949 1.00 96.19 118 HIS A O 1
ATOM 922 N N . ASP A 1 119 ? 14.455 -19.371 -8.293 1.00 94.94 119 ASP A N 1
ATOM 923 C CA . ASP A 1 119 ? 13.354 -20.335 -8.389 1.00 94.94 119 ASP A CA 1
ATOM 924 C C . ASP A 1 119 ? 12.300 -19.924 -9.434 1.00 94.94 119 ASP A C 1
ATOM 926 O O . ASP A 1 119 ? 11.337 -20.658 -9.698 1.00 94.94 119 ASP A O 1
ATOM 930 N N . ASN A 1 120 ? 12.463 -18.744 -10.045 1.00 96.06 120 ASN A N 1
ATOM 931 C CA . ASN A 1 120 ? 11.571 -18.264 -11.090 1.00 96.06 120 ASN A CA 1
ATOM 932 C C . ASN A 1 120 ? 11.651 -19.165 -12.326 1.00 96.06 120 ASN A C 1
ATOM 934 O O . ASN A 1 120 ? 12.724 -19.498 -12.825 1.00 96.06 120 ASN A O 1
ATOM 938 N N . ARG A 1 121 ? 10.484 -19.516 -12.873 1.00 96.19 121 ARG A N 1
ATOM 939 C CA . ARG A 1 121 ? 10.377 -20.351 -14.075 1.00 96.19 121 ARG A CA 1
ATOM 940 C C . ARG A 1 121 ? 10.205 -19.485 -15.316 1.00 96.19 121 ARG A C 1
ATOM 942 O O . ARG A 1 121 ? 9.287 -18.668 -15.381 1.00 96.19 121 ARG A O 1
ATOM 949 N N . GLU A 1 122 ? 11.047 -19.700 -16.322 1.00 96.81 122 GLU A N 1
ATOM 950 C CA . GLU A 1 122 ? 10.876 -19.083 -17.637 1.00 96.81 122 GLU A CA 1
ATOM 951 C C . GLU A 1 122 ? 9.641 -19.676 -18.334 1.00 96.81 122 GLU A C 1
ATOM 953 O O . GLU A 1 122 ? 9.574 -20.877 -18.584 1.00 96.81 122 GLU A O 1
ATOM 958 N N . VAL A 1 123 ? 8.644 -18.836 -18.631 1.00 97.38 123 VAL A N 1
ATOM 959 C CA . VAL A 1 123 ? 7.392 -19.269 -19.286 1.00 97.38 123 VAL A CA 1
ATOM 960 C C . VAL A 1 123 ? 7.495 -19.192 -20.809 1.00 97.38 123 VAL A C 1
ATOM 962 O O . VAL A 1 123 ? 6.935 -20.023 -21.518 1.00 97.38 123 VAL A O 1
ATOM 965 N N . ARG A 1 124 ? 8.182 -18.169 -21.327 1.00 97.38 124 ARG A N 1
ATOM 966 C CA . ARG A 1 124 ? 8.346 -17.943 -22.766 1.00 97.38 124 ARG A CA 1
ATOM 967 C C . ARG A 1 124 ? 9.593 -17.118 -23.057 1.00 97.38 124 ARG A C 1
ATOM 969 O O . ARG A 1 124 ? 9.926 -16.217 -22.289 1.00 97.38 124 ARG A O 1
ATOM 976 N N . ARG A 1 125 ? 10.174 -17.356 -24.232 1.00 97.19 125 ARG A N 1
ATOM 977 C CA . ARG A 1 125 ? 11.216 -16.535 -24.856 1.00 97.19 125 ARG A CA 1
ATOM 978 C C . ARG A 1 125 ? 10.758 -16.109 -26.241 1.00 97.19 125 ARG A C 1
ATOM 980 O O . ARG A 1 125 ? 10.145 -16.904 -26.948 1.00 97.19 125 ARG A O 1
ATOM 987 N N . TRP A 1 126 ? 11.060 -14.878 -26.633 1.00 98.00 126 TRP A N 1
ATOM 988 C CA . TRP A 1 126 ? 10.783 -14.388 -27.979 1.00 98.00 126 TRP A CA 1
ATOM 989 C C . TRP A 1 126 ? 12.000 -13.643 -28.527 1.00 98.00 126 TRP A C 1
ATOM 991 O O . TRP A 1 126 ? 12.595 -12.832 -27.819 1.00 98.00 126 TRP A O 1
ATOM 1001 N N . GLY A 1 127 ? 12.360 -13.936 -29.778 1.00 97.06 127 GLY A N 1
ATOM 1002 C CA . GLY A 1 127 ? 13.580 -13.440 -30.411 1.00 97.06 127 GLY A CA 1
ATOM 1003 C C . GLY A 1 127 ? 14.854 -14.151 -29.938 1.00 97.06 127 GLY A C 1
ATOM 1004 O O . GLY A 1 127 ? 14.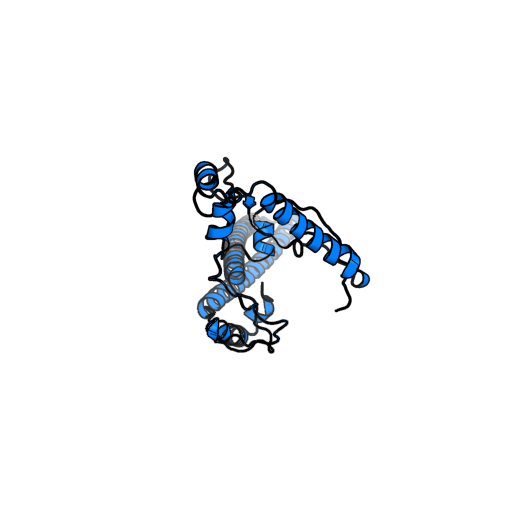824 -15.095 -29.142 1.00 97.06 127 GLY A O 1
ATOM 1005 N N . HIS A 1 128 ? 15.990 -13.681 -30.447 1.00 94.94 128 HIS A N 1
ATOM 1006 C CA . HIS A 1 128 ? 17.325 -14.159 -30.091 1.00 94.94 128 HIS A CA 1
ATOM 1007 C C . HIS A 1 128 ? 18.215 -12.959 -29.748 1.00 94.94 128 HIS A C 1
ATOM 1009 O O . HIS A 1 128 ? 18.125 -11.947 -30.448 1.00 94.94 128 HIS A O 1
ATOM 1015 N N . PRO A 1 129 ? 19.051 -13.033 -28.691 1.00 95.31 129 PRO A N 1
ATOM 1016 C CA . PRO A 1 129 ? 20.036 -11.992 -28.422 1.00 95.31 129 PRO A CA 1
ATOM 1017 C C . PRO A 1 129 ? 20.921 -11.761 -29.658 1.00 95.31 129 PRO A C 1
ATOM 1019 O O . PRO A 1 129 ? 21.376 -12.744 -30.250 1.00 95.31 129 PRO A O 1
ATOM 1022 N N . PRO A 1 130 ? 21.144 -10.502 -30.075 1.00 94.12 130 PRO A N 1
ATOM 1023 C CA . PRO A 1 130 ? 21.950 -10.216 -31.253 1.00 94.12 130 PRO A CA 1
ATOM 1024 C C . PRO A 1 130 ? 23.397 -10.666 -31.031 1.00 94.12 130 PRO A C 1
ATOM 1026 O O . PRO A 1 130 ? 23.946 -10.508 -29.940 1.00 94.12 130 PRO A O 1
ATOM 1029 N N . GLN A 1 131 ? 24.012 -11.212 -32.079 1.00 95.12 131 GLN A N 1
ATOM 1030 C CA . GLN A 1 131 ? 25.455 -11.425 -32.123 1.00 95.12 131 GLN A CA 1
ATOM 1031 C C . GLN A 1 131 ? 26.102 -10.144 -32.650 1.00 95.12 131 GLN A C 1
ATOM 1033 O O . GLN A 1 131 ? 25.693 -9.630 -33.690 1.00 95.12 131 GLN A O 1
ATOM 1038 N N . CYS A 1 132 ? 27.071 -9.614 -31.909 1.00 95.00 132 CYS A N 1
ATOM 1039 C CA . CYS A 1 132 ? 27.834 -8.440 -32.314 1.00 95.00 132 CYS A CA 1
ATOM 1040 C C . CYS A 1 132 ? 29.210 -8.885 -32.817 1.00 95.00 132 CYS A C 1
ATOM 1042 O O . CYS A 1 132 ? 29.916 -9.598 -32.108 1.00 95.00 132 CYS A O 1
ATOM 1044 N N . ASP A 1 133 ? 29.626 -8.392 -33.984 1.00 96.56 133 ASP A N 1
ATOM 1045 C CA . ASP A 1 133 ? 30.986 -8.588 -34.522 1.00 96.56 133 ASP A CA 1
ATOM 1046 C C . ASP A 1 133 ? 32.014 -7.624 -33.886 1.00 96.56 133 ASP A C 1
ATOM 1048 O O . ASP A 1 133 ? 33.122 -7.429 -34.385 1.00 96.56 133 ASP A O 1
ATOM 1052 N N . PHE A 1 134 ? 31.625 -6.971 -32.792 1.00 96.06 134 PHE A N 1
ATOM 1053 C CA . PHE A 1 134 ? 32.397 -6.005 -32.021 1.00 96.06 134 PHE A CA 1
ATOM 1054 C C . PHE A 1 134 ? 32.093 -6.182 -30.532 1.00 96.06 134 PHE A C 1
ATOM 1056 O O . PHE A 1 134 ? 31.052 -6.734 -30.173 1.00 96.06 134 PHE A O 1
ATOM 1063 N N . ASP A 1 135 ? 32.977 -5.674 -29.672 1.00 95.75 135 ASP A N 1
ATOM 1064 C CA . ASP A 1 135 ? 32.762 -5.665 -28.223 1.00 95.75 135 ASP A CA 1
ATOM 1065 C C . ASP A 1 135 ? 31.634 -4.677 -27.859 1.00 95.75 135 ASP A C 1
ATOM 1067 O O . ASP A 1 135 ? 31.783 -3.465 -28.076 1.00 95.75 135 ASP A O 1
ATOM 1071 N N . PRO 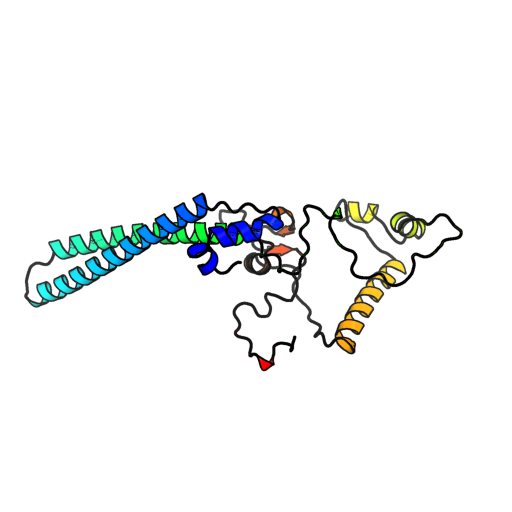A 1 136 ? 30.462 -5.158 -27.402 1.00 95.88 136 PRO A N 1
ATOM 1072 C CA . PRO A 1 136 ? 29.314 -4.299 -27.175 1.00 95.88 136 PRO A CA 1
ATOM 1073 C C . PRO A 1 136 ? 29.537 -3.410 -25.949 1.00 95.88 136 PRO A C 1
ATOM 1075 O O . PRO A 1 136 ? 29.701 -3.888 -24.830 1.00 95.88 136 PRO A O 1
ATOM 1078 N N . LYS A 1 137 ? 29.462 -2.095 -26.157 1.00 96.62 137 LYS A N 1
ATOM 1079 C CA . LYS A 1 137 ? 29.445 -1.109 -25.071 1.00 96.62 137 LYS A CA 1
ATOM 1080 C C . LYS A 1 137 ? 28.102 -1.111 -24.353 1.00 96.62 137 LYS A C 1
ATOM 1082 O O . LYS A 1 137 ? 27.058 -1.319 -24.979 1.00 96.62 137 LYS A O 1
ATOM 1087 N N . ASP A 1 138 ? 28.118 -0.814 -23.059 1.00 97.00 138 ASP A N 1
ATOM 1088 C CA . ASP A 1 138 ? 26.883 -0.624 -22.311 1.00 97.00 138 ASP A CA 1
ATOM 1089 C C . ASP A 1 138 ? 26.206 0.721 -22.651 1.00 97.00 138 ASP A C 1
ATOM 1091 O O . ASP A 1 138 ? 26.721 1.569 -23.385 1.00 97.00 138 ASP A O 1
ATOM 1095 N N . HIS A 1 139 ? 25.000 0.923 -22.124 1.00 96.44 139 HIS A N 1
ATOM 1096 C CA . HIS A 1 139 ? 24.229 2.135 -22.393 1.00 96.44 139 HIS A CA 1
ATOM 1097 C C . HIS A 1 139 ? 24.852 3.416 -21.807 1.00 96.44 139 HIS A C 1
ATOM 1099 O O . HIS A 1 139 ? 24.568 4.501 -22.322 1.00 96.44 139 HIS A O 1
ATOM 1105 N N . VAL A 1 140 ? 25.676 3.314 -20.758 1.00 96.56 140 VAL A N 1
ATOM 1106 C CA . VAL A 1 140 ? 26.354 4.455 -20.128 1.00 96.56 140 VAL A CA 1
ATOM 1107 C C . VAL A 1 140 ? 27.506 4.903 -21.017 1.00 96.56 140 VAL A C 1
ATOM 1109 O O . VAL A 1 140 ? 27.576 6.082 -21.369 1.00 96.56 140 VAL A O 1
ATOM 1112 N N . ASP A 1 141 ? 28.352 3.974 -21.452 1.00 96.44 141 ASP A N 1
ATOM 1113 C CA . ASP A 1 141 ? 29.479 4.240 -22.350 1.00 96.44 141 ASP A CA 1
ATOM 1114 C C . ASP A 1 141 ? 29.006 4.783 -23.701 1.00 96.44 141 ASP A C 1
ATOM 1116 O O . ASP A 1 141 ? 29.594 5.717 -24.254 1.00 96.44 141 ASP A O 1
ATOM 1120 N N . LEU A 1 142 ? 27.909 4.240 -24.236 1.00 95.88 142 LEU A N 1
ATOM 1121 C CA . LEU A 1 142 ? 27.295 4.753 -25.462 1.00 95.88 142 LEU A CA 1
ATOM 1122 C C . LEU A 1 142 ? 26.728 6.160 -25.254 1.00 95.88 142 LEU A C 1
ATOM 1124 O O . LEU A 1 142 ? 27.003 7.065 -26.041 1.00 95.88 142 LEU A O 1
ATOM 1128 N N . GLY A 1 143 ? 25.934 6.357 -24.200 1.00 96.00 143 GLY A N 1
ATOM 1129 C CA . GLY A 1 143 ? 25.275 7.631 -23.929 1.00 96.00 143 GLY A CA 1
ATOM 1130 C C . GLY A 1 143 ? 26.258 8.768 -23.648 1.00 96.00 143 GLY A C 1
ATOM 1131 O O . GLY A 1 143 ? 26.087 9.871 -24.175 1.00 96.00 143 GLY A O 1
ATOM 1132 N N . THR A 1 144 ? 27.297 8.497 -22.859 1.00 95.38 144 THR A N 1
ATOM 1133 C CA . THR A 1 144 ? 28.363 9.462 -22.543 1.00 95.38 144 THR A CA 1
ATOM 1134 C C . THR A 1 144 ? 29.275 9.700 -23.745 1.00 95.38 144 THR A C 1
ATOM 1136 O O . THR A 1 144 ? 29.552 10.853 -24.068 1.00 95.38 144 THR A O 1
ATOM 1139 N N . GLY A 1 145 ? 29.656 8.648 -24.481 1.00 95.31 145 GLY A N 1
ATOM 1140 C CA . GLY A 1 145 ? 30.467 8.761 -25.697 1.00 95.31 145 GLY A CA 1
ATOM 1141 C C . GLY A 1 145 ? 29.797 9.567 -26.815 1.00 95.31 145 GLY A C 1
ATOM 1142 O O . GLY A 1 145 ? 30.481 10.215 -27.603 1.00 95.31 145 GLY A O 1
ATOM 1143 N N . LEU A 1 146 ? 28.461 9.582 -26.858 1.00 95.19 146 LEU A N 1
ATOM 1144 C CA . LEU A 1 146 ? 27.665 10.420 -27.764 1.00 95.19 146 LEU A CA 1
ATOM 1145 C C . LEU A 1 146 ? 27.427 11.849 -27.237 1.00 95.19 146 LEU A C 1
ATOM 1147 O O . LEU A 1 146 ? 26.778 12.643 -27.920 1.00 95.19 146 LEU A O 1
ATOM 1151 N N . GLY A 1 147 ? 27.880 12.178 -26.022 1.00 95.75 147 GLY A N 1
ATOM 1152 C CA . GLY A 1 147 ? 27.583 13.452 -25.354 1.00 95.75 147 GLY A CA 1
ATOM 1153 C C . GLY A 1 147 ? 26.094 13.649 -25.038 1.00 95.75 147 GLY A C 1
ATOM 1154 O O . GLY A 1 147 ? 25.627 14.777 -24.890 1.00 95.75 147 GLY A O 1
ATOM 1155 N N . ALA A 1 148 ? 25.325 12.559 -24.987 1.00 96.88 148 ALA A N 1
ATOM 1156 C CA . ALA A 1 148 ? 23.869 12.582 -24.891 1.00 96.88 148 ALA A CA 1
ATOM 1157 C C . ALA A 1 148 ? 23.340 12.170 -23.506 1.00 96.88 148 ALA A C 1
ATOM 1159 O O . ALA A 1 148 ? 22.167 12.420 -23.221 1.00 96.88 148 ALA A O 1
ATOM 1160 N N . MET A 1 149 ? 24.186 11.570 -22.659 1.00 97.88 149 MET A N 1
ATOM 1161 C CA . MET A 1 149 ? 23.949 11.348 -21.229 1.00 97.88 149 MET A CA 1
ATOM 1162 C C . MET A 1 149 ? 24.986 12.104 -20.398 1.00 97.88 149 MET A C 1
ATOM 1164 O O . MET A 1 149 ? 26.181 11.853 -20.531 1.00 97.88 149 MET A O 1
ATOM 1168 N N . ASP A 1 150 ? 24.521 12.983 -19.511 1.00 97.00 150 ASP A N 1
ATOM 1169 C CA . ASP A 1 150 ? 25.365 13.733 -18.580 1.00 97.00 150 ASP A CA 1
ATOM 1170 C C . ASP A 1 150 ? 24.939 13.448 -17.130 1.00 97.00 150 ASP A C 1
ATOM 1172 O O . ASP A 1 150 ? 23.931 13.953 -16.621 1.00 97.00 150 ASP A O 1
ATOM 1176 N N . PHE A 1 151 ? 25.707 12.578 -16.474 1.00 96.19 151 PHE A N 1
ATOM 1177 C CA . PHE A 1 151 ? 25.515 12.212 -15.071 1.00 96.19 151 PHE A CA 1
ATOM 1178 C C . PHE A 1 151 ? 26.121 13.242 -14.115 1.00 96.19 151 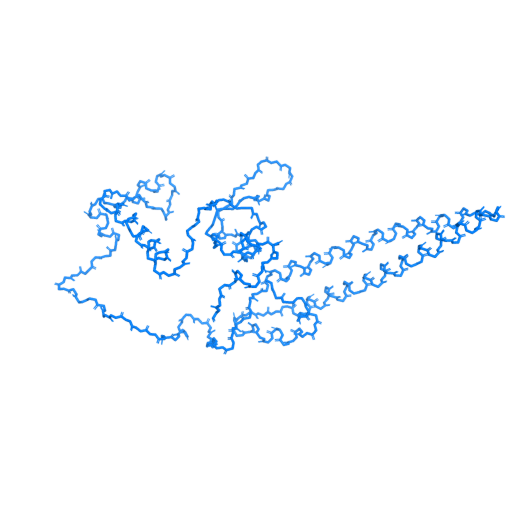PHE A C 1
ATOM 1180 O O . PHE A 1 151 ? 25.638 13.387 -12.993 1.00 96.19 151 PHE A O 1
ATOM 1187 N N . GLU A 1 152 ? 27.145 13.984 -14.542 1.00 95.06 152 GLU A N 1
ATOM 1188 C CA . GLU A 1 152 ? 27.789 14.997 -13.707 1.00 95.06 152 GLU A CA 1
ATOM 1189 C C . GLU A 1 152 ? 26.871 16.213 -13.551 1.00 95.06 152 GLU A C 1
ATOM 1191 O O . GLU A 1 152 ? 26.618 16.667 -12.433 1.00 95.06 152 GLU A O 1
ATOM 1196 N N . ALA A 1 153 ? 26.282 16.697 -14.649 1.00 95.75 153 ALA A N 1
ATOM 1197 C CA . ALA A 1 153 ? 25.249 17.725 -14.597 1.00 95.75 153 ALA A CA 1
ATOM 1198 C C . ALA A 1 153 ? 24.055 17.275 -13.757 1.00 95.75 153 ALA A C 1
ATOM 1200 O O . ALA A 1 153 ? 23.557 18.054 -12.945 1.00 95.75 153 ALA A O 1
ATOM 1201 N N . ALA A 1 154 ? 23.624 16.021 -13.897 1.00 95.12 154 ALA A N 1
ATOM 1202 C CA . ALA A 1 154 ? 22.540 15.486 -13.086 1.00 95.12 154 ALA A CA 1
ATOM 1203 C C . ALA A 1 154 ? 22.887 15.461 -11.592 1.00 95.12 154 ALA A C 1
ATOM 1205 O O . ALA A 1 154 ? 22.066 15.873 -10.773 1.00 95.12 154 ALA A O 1
ATOM 1206 N N . ALA A 1 155 ? 24.113 15.065 -11.240 1.00 95.56 155 ALA A N 1
ATOM 1207 C CA . ALA A 1 155 ? 24.600 15.087 -9.868 1.00 95.56 155 ALA A CA 1
ATOM 1208 C C . ALA A 1 155 ? 24.661 16.512 -9.297 1.00 95.56 155 ALA A C 1
ATOM 1210 O O . ALA A 1 155 ? 24.253 16.720 -8.154 1.00 95.56 155 ALA A O 1
ATOM 1211 N N . ARG A 1 156 ? 25.072 17.507 -10.099 1.00 96.69 156 ARG A N 1
ATOM 1212 C CA . ARG A 1 156 ? 25.023 18.929 -9.706 1.00 96.69 156 ARG A CA 1
ATOM 1213 C C . ARG A 1 156 ? 23.594 19.427 -9.460 1.00 96.69 156 ARG A C 1
ATOM 1215 O O . ARG A 1 156 ? 23.399 20.279 -8.600 1.00 96.69 156 ARG A O 1
ATOM 1222 N N . ILE A 1 157 ? 22.607 18.913 -10.198 1.00 95.12 157 ILE A N 1
ATOM 1223 C CA . ILE A 1 157 ? 21.197 19.329 -10.089 1.00 95.12 157 ILE A CA 1
ATOM 1224 C C . ILE A 1 157 ? 20.472 18.616 -8.936 1.00 95.12 157 ILE A C 1
ATOM 1226 O O . ILE A 1 157 ? 19.708 19.248 -8.210 1.00 95.12 157 ILE A O 1
ATOM 1230 N N . ALA A 1 158 ? 20.658 17.302 -8.799 1.00 91.38 158 ALA A N 1
ATOM 1231 C CA . ALA A 1 158 ? 19.800 16.439 -7.983 1.00 91.38 158 ALA A CA 1
ATOM 1232 C C . ALA A 1 158 ? 20.540 15.325 -7.214 1.00 91.38 158 ALA A C 1
ATOM 1234 O O . ALA A 1 158 ? 19.884 14.557 -6.511 1.00 91.38 158 ALA A O 1
ATOM 1235 N N . SER A 1 159 ? 21.879 15.260 -7.279 1.00 92.06 159 SER A N 1
ATOM 1236 C CA . SER A 1 159 ? 22.734 14.197 -6.713 1.00 92.06 159 SER A CA 1
ATOM 1237 C C . SER A 1 159 ? 22.727 12.869 -7.500 1.00 92.06 159 SER A C 1
ATOM 1239 O O . SER A 1 159 ? 22.306 12.802 -8.656 1.00 92.06 159 SER A O 1
ATOM 1241 N N . ALA A 1 160 ? 23.299 11.815 -6.911 1.00 92.44 160 ALA A N 1
ATOM 1242 C CA . ALA A 1 160 ? 23.488 10.505 -7.529 1.00 92.44 160 ALA A CA 1
ATOM 1243 C C . ALA A 1 160 ? 22.168 9.863 -8.002 1.00 92.44 160 ALA A C 1
ATOM 1245 O O . ALA A 1 160 ? 21.099 10.121 -7.454 1.00 92.44 160 ALA A O 1
ATOM 1246 N N . ARG A 1 161 ? 22.268 8.950 -8.982 1.00 92.94 161 ARG A N 1
ATOM 1247 C CA . ARG A 1 161 ? 21.142 8.214 -9.605 1.00 92.94 161 ARG A CA 1
ATOM 1248 C C . ARG A 1 161 ? 20.165 9.069 -10.431 1.00 92.94 161 ARG A C 1
ATOM 1250 O O . ARG A 1 161 ? 19.077 8.601 -10.757 1.00 92.94 161 ARG A O 1
ATOM 1257 N N . PHE A 1 162 ? 20.568 10.274 -10.826 1.00 94.88 162 PHE A N 1
ATOM 1258 C CA . PHE A 1 162 ? 19.901 11.074 -11.856 1.00 94.88 162 PHE A CA 1
ATOM 1259 C C . PHE A 1 162 ? 20.747 11.121 -13.137 1.00 94.88 162 PHE A C 1
ATOM 1261 O O . PHE A 1 162 ? 21.956 10.900 -13.095 1.00 94.88 162 PHE A O 1
ATOM 1268 N N . VAL A 1 163 ? 20.115 11.426 -14.275 1.00 97.38 163 VAL A N 1
ATOM 1269 C CA . VAL A 1 163 ? 20.783 11.609 -15.574 1.00 97.38 163 VAL A CA 1
ATOM 1270 C C . VAL A 1 163 ? 20.141 12.765 -16.340 1.00 97.38 163 VAL A C 1
ATOM 1272 O O . VAL A 1 163 ? 18.915 12.911 -16.333 1.00 97.38 163 VAL A O 1
ATOM 1275 N N . VAL A 1 164 ? 20.955 13.586 -17.004 1.00 97.62 164 VAL A N 1
ATOM 1276 C CA . VAL A 1 164 ? 20.483 14.562 -17.993 1.00 97.62 164 VAL A CA 1
ATOM 1277 C C . VAL A 1 164 ? 20.610 13.929 -19.374 1.00 97.62 164 VAL A C 1
ATOM 1279 O O . VAL A 1 164 ? 21.697 13.517 -19.769 1.00 97.62 164 VAL A O 1
ATOM 1282 N N . LEU A 1 165 ? 19.494 13.839 -20.103 1.00 97.88 165 LEU A N 1
ATOM 1283 C CA . LEU A 1 165 ? 19.469 13.375 -21.490 1.00 97.88 165 LEU A CA 1
ATOM 1284 C C . LEU A 1 165 ? 19.397 14.566 -22.446 1.00 97.88 165 LEU A C 1
ATOM 1286 O O . LEU A 1 165 ? 18.580 15.467 -22.242 1.00 97.88 165 LEU A O 1
ATOM 1290 N N . SER A 1 166 ? 20.169 14.516 -23.530 1.00 97.38 166 SER A N 1
ATOM 1291 C CA . SER A 1 166 ? 20.259 15.593 -24.524 1.00 97.38 166 SER A CA 1
ATOM 1292 C C . SER A 1 166 ? 20.082 15.095 -25.963 1.00 97.38 166 SER A C 1
ATOM 1294 O O . SER A 1 166 ? 20.211 13.907 -26.267 1.00 97.38 166 SER A O 1
ATOM 1296 N N . GLY A 1 167 ? 19.761 16.022 -26.870 1.00 96.38 167 GLY A N 1
ATOM 1297 C CA . GLY A 1 167 ? 19.761 15.789 -28.316 1.00 96.38 167 GLY A CA 1
ATOM 1298 C C . GLY A 1 167 ? 18.835 14.662 -28.793 1.00 96.38 167 GLY A C 1
ATOM 1299 O O . GLY A 1 167 ? 17.676 14.545 -28.377 1.00 96.38 167 GLY A O 1
ATOM 1300 N N . SER A 1 168 ? 19.345 13.841 -29.713 1.00 96.25 168 SER A N 1
ATOM 1301 C CA . SER A 1 168 ? 18.608 12.720 -30.308 1.00 96.25 168 SER A CA 1
ATOM 1302 C C . SER A 1 168 ? 18.202 11.667 -29.276 1.00 96.25 168 SER A C 1
ATOM 1304 O O . SER A 1 168 ? 17.116 11.104 -29.402 1.00 96.25 168 SER A O 1
ATOM 1306 N N . LEU A 1 169 ? 19.001 11.451 -28.226 1.00 97.44 169 LEU A N 1
ATOM 1307 C CA . LEU A 1 169 ? 18.691 10.485 -27.171 1.00 97.44 169 LEU A CA 1
ATOM 1308 C C . LEU A 1 169 ? 17.489 10.930 -26.328 1.00 97.44 169 LEU A C 1
ATOM 1310 O O . LEU A 1 169 ? 16.573 10.142 -26.096 1.00 97.44 169 LEU A O 1
ATOM 1314 N N . ALA A 1 170 ? 17.425 12.211 -25.952 1.00 98.00 170 ALA A N 1
ATOM 1315 C CA . ALA A 1 170 ? 16.251 12.778 -25.282 1.00 98.00 170 ALA A CA 1
ATOM 1316 C C . ALA A 1 170 ? 14.990 12.700 -26.165 1.00 98.00 170 ALA A C 1
ATOM 1318 O O . ALA A 1 170 ? 13.895 12.385 -25.685 1.00 98.00 170 ALA A O 1
ATOM 1319 N N . ARG A 1 171 ? 15.137 12.944 -27.477 1.00 98.12 171 ARG A N 1
ATOM 1320 C CA . ARG A 1 171 ? 14.042 12.777 -28.448 1.00 98.12 171 ARG A CA 1
ATOM 1321 C C . ARG A 1 171 ? 13.581 11.321 -28.531 1.00 98.12 171 ARG A C 1
ATOM 1323 O O . ARG A 1 171 ? 12.375 11.091 -28.526 1.00 98.12 171 ARG A O 1
ATOM 1330 N N . MET A 1 172 ? 14.507 10.365 -28.588 1.00 98.19 172 MET A N 1
ATOM 1331 C CA . MET A 1 172 ? 14.205 8.932 -28.630 1.00 98.19 172 MET A CA 1
ATOM 1332 C C . MET A 1 172 ? 13.492 8.473 -27.355 1.00 98.19 172 MET A C 1
ATOM 1334 O O . MET A 1 172 ? 12.465 7.808 -27.449 1.00 98.19 172 MET A O 1
ATOM 1338 N N . HIS A 1 173 ? 13.963 8.900 -26.179 1.00 98.25 173 HIS A N 1
ATOM 1339 C CA . HIS A 1 173 ? 13.299 8.632 -24.900 1.00 98.25 173 HIS A CA 1
ATOM 1340 C C . HIS A 1 173 ? 11.828 9.083 -24.923 1.00 98.25 173 HIS A C 1
ATOM 1342 O O . HIS A 1 173 ? 10.929 8.317 -24.582 1.00 98.25 173 HIS A O 1
ATOM 1348 N N . ARG A 1 174 ? 11.554 10.303 -25.409 1.00 98.50 174 ARG A N 1
ATOM 1349 C CA . ARG A 1 174 ? 10.175 10.787 -25.583 1.00 98.50 174 ARG A CA 1
ATOM 1350 C C . ARG A 1 174 ? 9.395 9.994 -26.636 1.00 98.50 174 ARG A C 1
ATOM 1352 O O . ARG A 1 174 ? 8.221 9.718 -26.416 1.00 98.50 174 ARG A O 1
ATOM 1359 N N . ALA A 1 175 ? 10.016 9.634 -27.757 1.00 98.62 175 ALA A N 1
ATOM 1360 C CA . ALA A 1 175 ? 9.368 8.862 -28.817 1.00 98.62 175 ALA A CA 1
ATOM 1361 C C . ALA A 1 175 ? 8.914 7.475 -28.332 1.00 98.62 175 ALA A C 1
ATOM 1363 O O . ALA A 1 175 ? 7.810 7.058 -28.666 1.00 98.62 175 ALA A O 1
ATOM 1364 N N . LEU A 1 176 ? 9.708 6.805 -27.490 1.00 98.69 176 LEU A N 1
ATOM 1365 C CA . LEU A 1 176 ? 9.330 5.529 -26.874 1.00 98.69 176 LEU A CA 1
ATOM 1366 C C . LEU A 1 176 ? 8.084 5.664 -25.988 1.00 98.69 176 LEU A C 1
ATOM 1368 O O . LEU A 1 176 ? 7.182 4.838 -26.090 1.00 98.69 176 LEU A O 1
ATOM 1372 N N . ILE A 1 177 ? 7.996 6.726 -25.177 1.00 98.12 177 ILE A N 1
ATOM 1373 C CA . ILE A 1 177 ? 6.802 7.003 -24.357 1.00 98.12 177 ILE A CA 1
ATOM 1374 C C . ILE A 1 177 ? 5.565 7.170 -25.249 1.00 98.12 177 ILE A C 1
ATOM 1376 O O . ILE A 1 177 ? 4.527 6.577 -24.973 1.00 98.12 177 ILE A O 1
ATOM 1380 N N . GLN A 1 178 ? 5.673 7.958 -26.323 1.00 98.56 178 GLN A N 1
ATOM 1381 C CA . GLN A 1 178 ? 4.558 8.188 -27.250 1.00 98.56 178 GLN A CA 1
ATOM 1382 C C . GLN A 1 178 ? 4.129 6.904 -27.963 1.00 98.56 178 GLN A C 1
ATOM 1384 O O . GLN A 1 178 ? 2.941 6.615 -28.028 1.00 98.56 178 GLN A O 1
ATOM 1389 N N . PHE A 1 179 ? 5.089 6.102 -28.428 1.00 98.62 179 PHE A N 1
ATOM 1390 C CA . PHE A 1 179 ? 4.809 4.807 -29.041 1.00 98.62 179 PHE A CA 1
ATOM 1391 C C . PHE A 1 179 ? 4.049 3.873 -28.086 1.00 98.62 179 PHE A C 1
ATOM 1393 O O . PHE A 1 179 ? 3.034 3.303 -28.475 1.00 98.62 179 PHE A O 1
ATOM 1400 N N . MET A 1 180 ? 4.490 3.755 -26.827 1.00 98.44 180 MET A N 1
ATOM 1401 C CA . MET A 1 180 ? 3.805 2.921 -25.830 1.00 98.44 180 MET A CA 1
ATOM 1402 C C . MET A 1 180 ? 2.371 3.402 -25.560 1.00 98.44 180 MET A C 1
ATOM 1404 O O . MET A 1 180 ? 1.457 2.581 -25.492 1.00 98.44 180 MET A O 1
ATOM 1408 N N . LEU A 1 181 ? 2.158 4.718 -25.432 1.00 97.94 181 LEU A N 1
ATOM 1409 C CA . LEU A 1 181 ? 0.820 5.294 -25.250 1.00 97.94 181 LEU A CA 1
ATOM 1410 C C . LEU A 1 181 ? -0.085 5.015 -26.455 1.00 97.94 181 LEU A C 1
ATOM 1412 O O . LEU A 1 181 ? -1.213 4.555 -26.276 1.00 97.94 181 LEU A O 1
ATOM 1416 N N . ASP A 1 182 ? 0.414 5.232 -27.671 1.00 98.56 182 ASP A N 1
ATOM 1417 C CA . ASP A 1 182 ? -0.342 5.004 -28.904 1.00 98.56 182 ASP A CA 1
ATOM 1418 C C . ASP A 1 182 ? -0.745 3.533 -29.060 1.00 98.56 182 ASP A C 1
ATOM 1420 O O . ASP A 1 182 ? -1.916 3.255 -29.309 1.00 98.56 182 ASP A O 1
ATOM 1424 N N . VAL A 1 183 ? 0.174 2.586 -28.847 1.00 98.56 183 VAL A N 1
ATOM 1425 C CA . VAL A 1 183 ? -0.139 1.147 -28.922 1.00 98.56 183 VAL A CA 1
ATOM 1426 C C . VAL A 1 183 ? -1.223 0.779 -27.905 1.00 98.56 183 VAL A C 1
ATOM 1428 O O . VAL A 1 183 ? -2.231 0.158 -28.243 1.00 98.56 183 VAL A O 1
ATOM 1431 N N . HIS A 1 184 ? -1.073 1.199 -26.647 1.00 98.06 184 HIS A N 1
ATOM 1432 C CA . HIS A 1 184 ? -2.037 0.839 -25.609 1.00 98.06 184 HIS A CA 1
ATOM 1433 C C . HIS A 1 184 ? -3.423 1.455 -25.828 1.00 98.06 184 HIS A C 1
ATOM 1435 O O . HIS A 1 184 ? -4.433 0.793 -25.573 1.00 98.06 184 HIS A O 1
ATOM 1441 N N . THR A 1 185 ? -3.485 2.694 -26.310 1.00 97.50 185 THR A N 1
ATOM 1442 C CA . THR A 1 185 ? -4.753 3.415 -26.486 1.00 97.50 185 THR A CA 1
ATOM 1443 C C . THR A 1 185 ? -5.469 3.057 -27.781 1.00 97.50 185 THR A C 1
ATOM 1445 O O . THR A 1 185 ? -6.692 2.925 -27.783 1.00 97.50 185 THR A O 1
ATOM 1448 N N . ARG A 1 186 ? -4.727 2.863 -28.876 1.00 98.12 186 ARG A N 1
ATOM 1449 C CA . ARG A 1 186 ? -5.302 2.606 -30.204 1.00 98.12 186 ARG A CA 1
ATOM 1450 C C . ARG A 1 186 ? -5.550 1.127 -30.463 1.00 98.12 186 ARG A C 1
ATOM 1452 O O . ARG A 1 186 ? -6.514 0.804 -31.148 1.00 98.12 186 ARG A O 1
ATOM 1459 N N . GLU A 1 187 ? -4.712 0.243 -29.923 1.00 98.12 187 GLU A N 1
ATOM 1460 C CA . GLU A 1 187 ? -4.756 -1.189 -30.250 1.00 98.12 187 GLU A CA 1
ATOM 1461 C C . GLU A 1 187 ? -5.250 -2.053 -29.083 1.00 98.12 187 GLU A C 1
ATOM 1463 O O . GLU A 1 187 ? -5.935 -3.046 -29.310 1.00 98.12 187 GLU A O 1
ATOM 1468 N N . HIS A 1 188 ? -4.950 -1.693 -27.828 1.00 97.38 188 HIS A N 1
ATOM 1469 C CA . HIS A 1 188 ? -5.299 -2.519 -26.656 1.00 97.38 188 HIS A CA 1
ATOM 1470 C C . HIS A 1 188 ? -6.507 -2.000 -25.853 1.00 97.38 188 HIS A C 1
ATOM 1472 O O . HIS A 1 188 ? -6.839 -2.560 -24.808 1.00 97.38 188 HIS A O 1
ATOM 1478 N N . GLY A 1 189 ? -7.163 -0.928 -26.311 1.00 94.50 189 GLY A N 1
ATOM 1479 C CA . GLY A 1 189 ? -8.397 -0.407 -25.709 1.00 94.50 189 GLY A CA 1
ATOM 1480 C C . GLY A 1 189 ? -8.225 0.295 -24.357 1.00 94.50 189 GLY A C 1
ATOM 1481 O O . GLY A 1 189 ? -9.207 0.478 -23.634 1.00 94.50 189 GLY A O 1
ATOM 1482 N N . TYR A 1 190 ? -7.006 0.699 -23.988 1.00 94.88 190 TYR A N 1
ATOM 1483 C CA . TYR A 1 190 ? -6.790 1.488 -22.774 1.00 94.88 190 TYR A CA 1
ATOM 1484 C C . TYR A 1 190 ? -7.255 2.935 -22.967 1.00 94.88 190 TYR A C 1
ATOM 1486 O O . TYR A 1 190 ? -7.081 3.537 -24.021 1.00 94.88 190 TYR A O 1
ATOM 1494 N N . THR A 1 191 ? -7.807 3.533 -21.912 1.00 94.00 191 THR A N 1
ATOM 1495 C CA . THR A 1 191 ? -8.079 4.976 -21.874 1.00 94.00 191 THR A CA 1
ATOM 1496 C C . THR A 1 191 ? -6.876 5.705 -21.295 1.00 94.00 191 THR A C 1
ATOM 1498 O O . THR A 1 191 ? -6.472 5.431 -20.163 1.00 94.00 191 THR A O 1
ATOM 1501 N N . GLU A 1 192 ? -6.319 6.650 -22.048 1.00 92.56 192 GLU A N 1
ATOM 1502 C CA . GLU A 1 192 ? -5.255 7.514 -21.545 1.00 92.56 192 GLU A CA 1
ATOM 1503 C C . GLU A 1 192 ? -5.787 8.468 -20.475 1.00 92.56 192 GLU A C 1
ATOM 1505 O O . GLU A 1 192 ? -6.858 9.062 -20.619 1.00 92.56 192 GLU A O 1
ATOM 1510 N N . VAL A 1 193 ? -5.030 8.627 -19.388 1.00 92.00 193 VAL A N 1
ATOM 1511 C CA . VAL A 1 193 ? -5.364 9.557 -18.310 1.00 92.00 193 VAL A CA 1
ATOM 1512 C C . VAL A 1 193 ? -4.122 10.281 -17.812 1.00 92.00 193 VAL A C 1
ATOM 1514 O O . VAL A 1 193 ? -3.070 9.682 -17.598 1.00 92.00 193 VAL A O 1
ATOM 1517 N N . TYR A 1 194 ? -4.271 11.579 -17.565 1.00 89.69 194 TYR A N 1
ATOM 1518 C CA . TYR A 1 194 ? -3.247 12.407 -16.939 1.00 89.69 194 TYR A CA 1
ATOM 1519 C C . TYR A 1 194 ? -3.522 12.530 -15.436 1.00 89.69 194 TYR A C 1
ATOM 1521 O O . TYR A 1 194 ? -4.642 12.854 -15.034 1.00 89.69 194 TYR A O 1
ATOM 1529 N N . VAL A 1 195 ? -2.521 12.265 -14.590 1.00 86.88 195 VAL A N 1
ATOM 1530 C CA . VAL A 1 195 ? -2.702 12.134 -13.133 1.00 86.88 195 VAL A CA 1
ATOM 1531 C C . VAL A 1 195 ? -1.683 12.946 -12.324 1.00 86.88 195 VAL A C 1
ATOM 1533 O O . VAL A 1 195 ? -0.578 13.196 -12.804 1.00 86.88 195 VAL A O 1
ATOM 1536 N N . PRO A 1 196 ? -2.008 13.338 -11.074 1.00 87.75 196 PRO A N 1
ATOM 1537 C CA . PRO A 1 196 ? -1.048 13.985 -10.181 1.00 87.75 196 PRO A CA 1
ATOM 1538 C C . PRO A 1 196 ? 0.153 13.089 -9.836 1.00 87.75 196 PRO A C 1
ATOM 1540 O O . PRO A 1 196 ? -0.016 11.910 -9.531 1.00 87.75 196 PRO A O 1
ATOM 1543 N N . TYR A 1 197 ? 1.357 13.672 -9.789 1.00 83.62 197 TYR A N 1
ATOM 1544 C CA . TYR A 1 197 ? 2.598 12.971 -9.402 1.00 83.62 197 TYR A CA 1
ATOM 1545 C C . TYR A 1 197 ? 2.897 13.019 -7.896 1.00 83.62 197 TYR A C 1
ATOM 1547 O O . TYR A 1 197 ? 3.758 12.288 -7.404 1.00 83.62 197 TYR A O 1
ATOM 1555 N N . LEU A 1 198 ? 2.198 13.896 -7.170 1.00 86.00 198 LEU A N 1
ATOM 1556 C CA . LEU A 1 198 ? 2.218 13.990 -5.715 1.00 86.00 198 LEU A CA 1
ATOM 1557 C C . LEU A 1 198 ? 0.877 13.507 -5.178 1.00 86.00 198 LEU A C 1
ATOM 1559 O O . LEU A 1 198 ? -0.181 13.960 -5.619 1.00 86.00 198 LEU A O 1
ATOM 1563 N N . VAL A 1 199 ? 0.920 12.586 -4.222 1.00 85.25 199 VAL A N 1
ATOM 1564 C CA . VAL A 1 199 ? -0.277 11.940 -3.678 1.00 85.25 199 VAL A CA 1
ATOM 1565 C C . VAL A 1 199 ? -0.278 11.970 -2.158 1.00 85.25 199 VAL A C 1
ATOM 1567 O O . VAL A 1 199 ? 0.769 11.916 -1.519 1.00 85.25 199 VAL A O 1
ATOM 1570 N N . ASN A 1 200 ? -1.469 12.016 -1.560 1.00 85.00 200 ASN A N 1
ATOM 1571 C CA . ASN A 1 200 ? -1.592 11.962 -0.105 1.00 85.00 200 ASN A CA 1
ATOM 1572 C C . ASN A 1 200 ? -1.388 10.539 0.456 1.00 85.00 200 ASN A C 1
ATOM 1574 O O . ASN A 1 200 ? -1.562 9.545 -0.256 1.00 85.00 200 ASN A O 1
ATOM 1578 N N . ALA A 1 201 ? -1.090 10.444 1.757 1.00 86.69 201 ALA A N 1
ATOM 1579 C CA . ALA A 1 201 ? -0.834 9.181 2.466 1.00 86.69 201 ALA A CA 1
ATOM 1580 C C . ALA A 1 201 ? -1.932 8.118 2.266 1.00 86.69 201 ALA A C 1
ATOM 1582 O O . ALA A 1 201 ? -1.644 6.942 2.048 1.00 86.69 201 ALA A O 1
ATOM 1583 N N . ARG A 1 202 ? -3.206 8.533 2.268 1.00 85.56 202 ARG A N 1
ATOM 1584 C CA . ARG A 1 202 ? -4.341 7.618 2.075 1.00 85.56 202 ARG A CA 1
ATOM 1585 C C . ARG A 1 202 ? -4.312 6.950 0.700 1.00 85.56 202 ARG A C 1
ATOM 1587 O O . ARG A 1 202 ? -4.779 5.823 0.574 1.00 85.56 202 ARG A O 1
ATOM 1594 N N . SER A 1 203 ? -3.776 7.618 -0.329 1.00 86.12 203 SER A N 1
ATOM 1595 C CA . SER A 1 203 ? -3.630 6.988 -1.644 1.00 86.12 203 SER A CA 1
ATOM 1596 C C . SER A 1 203 ? -2.617 5.858 -1.541 1.00 86.12 203 SER A C 1
ATOM 1598 O O . SER A 1 203 ? -2.924 4.748 -1.953 1.00 86.12 203 SER A O 1
ATOM 1600 N N . MET A 1 204 ? -1.449 6.152 -0.961 1.00 86.75 204 MET A N 1
ATOM 1601 C CA . MET A 1 204 ? -0.328 5.215 -0.842 1.00 86.75 204 MET A CA 1
ATOM 1602 C C . MET A 1 204 ? -0.678 3.997 0.017 1.00 86.75 204 MET A C 1
ATOM 1604 O O . MET A 1 204 ? -0.211 2.894 -0.247 1.00 86.75 204 MET A O 1
ATOM 1608 N N . GLN A 1 205 ? -1.523 4.174 1.034 1.00 88.62 205 GLN A N 1
ATOM 1609 C CA . GLN A 1 205 ? -2.055 3.059 1.816 1.00 88.62 205 GLN A CA 1
ATOM 1610 C C . GLN A 1 205 ? -2.992 2.176 0.978 1.00 88.62 205 GLN A C 1
ATOM 1612 O O . GLN A 1 205 ? -2.938 0.953 1.073 1.00 88.62 205 GLN A O 1
ATOM 1617 N N . GLY A 1 206 ? -3.830 2.777 0.125 1.00 86.06 206 GLY A N 1
ATOM 1618 C CA . GLY A 1 206 ? -4.775 2.044 -0.724 1.00 86.06 206 GLY A CA 1
ATOM 1619 C C . GLY A 1 206 ? -4.104 1.112 -1.738 1.00 86.06 206 GLY A C 1
ATOM 1620 O O . GLY A 1 206 ? -4.650 0.059 -2.054 1.00 86.06 206 GLY A O 1
ATOM 1621 N N . THR A 1 207 ? -2.917 1.477 -2.217 1.00 87.62 207 THR A N 1
ATOM 1622 C CA . THR A 1 207 ? -2.094 0.695 -3.155 1.00 87.62 207 THR A CA 1
ATOM 1623 C C . THR A 1 207 ? -1.020 -0.160 -2.469 1.00 87.62 207 THR A C 1
ATOM 1625 O O . THR A 1 207 ? -0.342 -0.930 -3.143 1.00 87.62 207 THR A O 1
ATOM 1628 N N . GLY A 1 208 ? -0.892 -0.074 -1.139 1.00 88.62 208 GLY A N 1
ATOM 1629 C CA . GLY A 1 208 ? -0.029 -0.940 -0.330 1.00 88.62 208 GLY A CA 1
ATOM 1630 C C . GLY A 1 208 ? 1.403 -0.446 -0.093 1.00 88.62 208 GLY A C 1
ATOM 1631 O O . GLY A 1 208 ? 2.169 -1.154 0.557 1.00 88.62 208 GLY A O 1
ATOM 1632 N N . GLN A 1 209 ? 1.784 0.745 -0.567 1.00 88.88 209 GLN A N 1
ATOM 1633 C CA . GLN A 1 209 ? 3.100 1.331 -0.274 1.00 88.88 209 GLN A CA 1
ATOM 1634 C C . GLN A 1 209 ? 3.206 1.729 1.202 1.00 88.88 209 GLN A C 1
ATOM 1636 O O . GLN A 1 209 ? 4.221 1.472 1.844 1.00 88.88 209 GLN A O 1
ATOM 1641 N N . LEU A 1 210 ? 2.151 2.319 1.773 1.00 89.81 210 LEU A N 1
ATOM 1642 C CA . LEU A 1 210 ? 2.102 2.616 3.206 1.00 89.81 210 LEU A CA 1
ATOM 1643 C C . LEU A 1 210 ? 1.328 1.537 3.978 1.00 89.81 210 LEU A C 1
ATOM 1645 O O . LEU A 1 210 ? 0.306 1.057 3.488 1.00 89.81 210 LEU A O 1
ATOM 1649 N N . PRO A 1 211 ? 1.763 1.196 5.207 1.00 91.25 211 PRO A N 1
ATOM 1650 C CA . PRO A 1 211 ? 2.884 1.802 5.942 1.00 91.25 211 PRO A CA 1
ATOM 1651 C C . PRO A 1 211 ? 4.260 1.158 5.676 1.00 91.25 211 PRO A C 1
ATOM 1653 O O . PRO A 1 211 ? 5.275 1.750 6.029 1.00 91.25 211 PRO A O 1
ATOM 1656 N N . LYS A 1 212 ? 4.312 -0.037 5.073 1.00 88.44 212 LYS A N 1
ATOM 1657 C CA . LYS A 1 212 ? 5.507 -0.901 5.056 1.00 88.44 212 LYS A CA 1
ATOM 1658 C C . LYS A 1 212 ? 6.706 -0.332 4.287 1.00 88.44 212 LYS A C 1
ATOM 1660 O O . LYS A 1 212 ? 7.834 -0.497 4.733 1.00 88.44 212 LYS A O 1
ATOM 1665 N N . PHE A 1 213 ? 6.464 0.339 3.166 1.00 87.94 213 PHE A N 1
ATOM 1666 C CA . PHE A 1 213 ? 7.492 0.810 2.232 1.00 87.94 213 PHE A CA 1
ATOM 1667 C C . PHE A 1 213 ? 7.670 2.333 2.300 1.00 87.94 213 PHE A C 1
ATOM 1669 O O . PHE A 1 213 ? 8.031 2.975 1.321 1.00 87.94 213 PHE A O 1
ATOM 1676 N N . ALA A 1 214 ? 7.388 2.947 3.457 1.00 88.19 214 ALA A N 1
ATOM 1677 C CA . ALA A 1 214 ? 7.468 4.400 3.626 1.00 88.19 214 ALA A CA 1
ATOM 1678 C C . ALA A 1 214 ? 8.870 4.970 3.343 1.00 88.19 214 ALA A C 1
ATOM 1680 O O . ALA A 1 214 ? 8.981 6.085 2.842 1.00 88.19 214 ALA A O 1
ATOM 1681 N N . GLN A 1 215 ? 9.921 4.205 3.657 1.00 87.56 215 GLN A N 1
ATOM 1682 C CA . GLN A 1 215 ? 11.321 4.598 3.455 1.00 87.56 215 GLN A CA 1
ATOM 1683 C C . GLN A 1 215 ? 11.740 4.580 1.979 1.00 87.56 215 GLN A C 1
ATOM 1685 O O . GLN A 1 215 ? 12.693 5.259 1.610 1.00 87.56 215 GLN A O 1
ATOM 1690 N N . ASP A 1 216 ? 10.990 3.872 1.132 1.00 88.12 216 ASP A N 1
ATOM 1691 C CA . ASP A 1 216 ? 11.248 3.780 -0.308 1.00 88.12 216 ASP A CA 1
ATOM 1692 C C . ASP A 1 216 ? 10.621 4.957 -1.084 1.00 88.12 216 ASP A C 1
ATOM 1694 O O . ASP A 1 216 ? 10.722 5.037 -2.309 1.00 88.12 216 ASP A O 1
ATOM 1698 N N . LEU A 1 217 ? 9.935 5.873 -0.386 1.00 88.19 217 LEU A N 1
ATOM 1699 C CA . LEU A 1 217 ? 9.200 6.991 -0.972 1.00 88.19 217 LEU A CA 1
ATOM 1700 C C . LEU A 1 217 ? 9.900 8.327 -0.710 1.00 88.19 217 LEU A C 1
ATOM 1702 O O . LEU A 1 217 ? 10.330 8.620 0.404 1.00 88.19 217 LEU A O 1
ATOM 1706 N N . PHE A 1 218 ? 9.888 9.215 -1.707 1.00 87.12 218 PHE A N 1
ATOM 1707 C CA . PHE A 1 218 ? 10.224 10.619 -1.481 1.00 87.12 218 PHE A CA 1
ATOM 1708 C C . PHE A 1 218 ? 9.043 11.318 -0.804 1.00 87.12 218 PHE A C 1
ATOM 1710 O O . PHE A 1 218 ? 7.951 11.413 -1.366 1.00 87.12 218 PHE A O 1
ATOM 1717 N N . ALA A 1 219 ? 9.256 11.820 0.406 1.00 86.50 219 ALA A N 1
ATOM 1718 C CA . ALA A 1 219 ? 8.228 12.459 1.212 1.00 86.50 219 ALA A CA 1
ATOM 1719 C C . ALA A 1 219 ? 8.401 13.984 1.219 1.00 86.50 219 ALA A C 1
ATOM 1721 O O . ALA A 1 219 ? 9.515 14.483 1.368 1.00 86.50 219 ALA A O 1
ATOM 1722 N N . ILE A 1 220 ? 7.298 14.726 1.089 1.00 84.75 220 ILE A N 1
ATOM 1723 C CA . ILE A 1 220 ? 7.293 16.185 1.249 1.00 84.75 220 ILE A CA 1
ATOM 1724 C C . ILE A 1 220 ? 6.722 16.499 2.639 1.00 84.75 220 ILE A C 1
ATOM 1726 O O . ILE A 1 220 ? 5.528 16.262 2.873 1.00 84.75 220 ILE A O 1
ATOM 1730 N N . PRO A 1 221 ? 7.546 16.992 3.580 1.00 78.31 221 PRO A N 1
ATOM 1731 C CA . PRO A 1 221 ? 7.053 17.449 4.870 1.00 78.31 221 PRO A CA 1
ATOM 1732 C C . PRO A 1 221 ? 6.260 18.752 4.694 1.00 78.31 221 PRO A C 1
ATOM 1734 O O . PRO A 1 221 ? 6.671 19.639 3.950 1.00 78.31 221 PRO A O 1
ATOM 1737 N N . GLU A 1 222 ? 5.129 18.886 5.389 1.00 68.06 222 GLU A N 1
ATOM 1738 C CA . GLU A 1 222 ? 4.433 20.171 5.514 1.00 68.06 222 GLU A CA 1
ATOM 1739 C C . GLU A 1 222 ? 4.837 20.845 6.834 1.00 68.06 222 GLU A C 1
ATOM 1741 O O . GLU A 1 222 ? 4.812 20.190 7.882 1.00 68.06 222 GLU A O 1
ATOM 1746 N N . PRO A 1 223 ? 5.181 22.143 6.831 1.00 51.72 223 PRO A N 1
ATOM 1747 C CA . PRO A 1 223 ? 5.364 22.890 8.065 1.00 51.72 223 PRO A CA 1
ATOM 1748 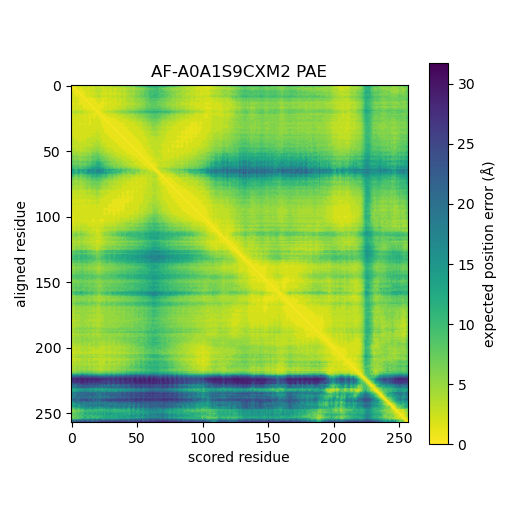C C . PRO A 1 223 ? 3.995 23.228 8.683 1.00 51.72 223 PRO A C 1
ATOM 1750 O O . PRO A 1 223 ? 3.256 24.058 8.162 1.00 51.72 223 PRO A O 1
ATOM 1753 N N . GLY A 1 224 ? 3.647 22.587 9.805 1.00 50.91 224 GLY A N 1
ATOM 1754 C CA . GLY A 1 224 ? 2.467 22.950 10.600 1.00 50.91 224 GLY A CA 1
ATOM 1755 C C . GLY A 1 224 ? 1.960 21.846 11.536 1.00 50.91 224 GLY A C 1
ATOM 1756 O O . GLY A 1 224 ? 1.530 20.794 11.078 1.00 50.91 224 GLY A O 1
ATOM 1757 N N . PHE A 1 225 ? 1.947 22.144 12.841 1.00 40.47 225 PHE A N 1
ATOM 1758 C CA . PHE A 1 225 ? 1.408 21.358 13.967 1.00 40.47 225 PHE A CA 1
ATOM 1759 C C . PHE A 1 225 ? 2.120 20.041 14.327 1.00 40.47 225 PHE A C 1
ATOM 1761 O O . PHE A 1 225 ? 1.727 18.957 13.909 1.00 40.47 225 PHE A O 1
ATOM 1768 N N . GLY A 1 226 ? 3.108 20.148 15.228 1.00 44.03 226 GLY A N 1
ATOM 1769 C CA . GLY A 1 226 ? 3.404 19.186 16.308 1.00 44.03 226 GLY A CA 1
ATOM 1770 C C . GLY A 1 226 ? 3.883 17.773 15.956 1.00 44.03 226 GLY A C 1
ATOM 1771 O O . GLY A 1 226 ? 4.392 17.081 16.832 1.00 44.03 226 GLY A O 1
ATOM 1772 N N . SER A 1 227 ? 3.770 17.324 14.707 1.00 48.47 227 SER A N 1
ATOM 1773 C CA . SER A 1 227 ? 4.324 16.049 14.258 1.00 48.47 227 SER A CA 1
ATOM 1774 C C . SER A 1 227 ? 4.752 16.139 12.795 1.00 48.47 227 SER A C 1
ATOM 1776 O O . SER A 1 227 ? 3.960 16.493 11.926 1.00 48.47 227 SER A O 1
ATOM 1778 N N . LEU A 1 228 ? 6.012 15.795 12.525 1.00 48.78 228 LEU A N 1
ATOM 1779 C CA . LEU A 1 228 ? 6.622 15.713 11.193 1.00 48.78 228 LEU A CA 1
ATOM 1780 C C . LEU A 1 228 ? 6.093 14.492 10.414 1.00 48.78 228 LEU A C 1
ATOM 1782 O O . LEU A 1 228 ? 6.866 13.642 9.976 1.00 48.78 228 LEU A O 1
ATOM 1786 N N . ARG A 1 229 ? 4.770 14.340 10.275 1.00 54.62 229 ARG A N 1
ATOM 1787 C CA . ARG A 1 229 ? 4.196 13.292 9.420 1.00 54.62 229 ARG A CA 1
ATOM 1788 C C . ARG A 1 229 ? 4.038 13.831 7.997 1.00 54.62 229 ARG A C 1
ATOM 1790 O O . ARG A 1 229 ? 3.321 14.816 7.814 1.00 54.62 229 ARG A O 1
ATOM 1797 N N . PRO A 1 230 ? 4.653 13.202 6.979 1.00 58.94 230 PRO A N 1
ATOM 1798 C CA . PRO A 1 230 ? 4.502 13.661 5.609 1.00 58.94 230 PRO A CA 1
ATOM 1799 C C . PRO A 1 230 ? 3.055 13.505 5.153 1.00 58.94 230 PRO A C 1
ATOM 1801 O O . PRO A 1 230 ? 2.456 12.431 5.287 1.00 58.94 230 PRO A O 1
ATOM 1804 N N . ARG A 1 231 ? 2.490 14.580 4.601 1.00 62.62 231 ARG A N 1
ATOM 1805 C CA . ARG A 1 231 ? 1.135 14.574 4.036 1.00 62.62 231 ARG A CA 1
ATOM 1806 C C . ARG A 1 231 ? 1.117 14.178 2.569 1.00 62.62 231 ARG A C 1
ATOM 1808 O O . ARG A 1 231 ? 0.136 13.569 2.142 1.00 62.62 231 ARG A O 1
ATOM 1815 N N . SER A 1 232 ? 2.204 14.449 1.849 1.00 68.56 232 SER A N 1
ATOM 1816 C CA . SER A 1 232 ? 2.344 14.167 0.424 1.00 68.56 232 SER A CA 1
ATOM 1817 C C . SER A 1 232 ? 3.595 13.341 0.140 1.00 68.56 232 SER A C 1
ATOM 1819 O O . SER A 1 232 ? 4.654 13.561 0.727 1.00 68.56 232 SER A O 1
ATOM 1821 N N . TYR A 1 233 ? 3.461 12.400 -0.786 1.00 72.62 233 TYR A N 1
ATOM 1822 C CA . TYR A 1 233 ? 4.518 11.500 -1.227 1.00 72.62 233 TYR A CA 1
ATOM 1823 C C . TYR A 1 233 ? 4.651 11.591 -2.745 1.00 72.62 233 TYR A C 1
ATOM 1825 O O . TYR A 1 233 ? 3.649 11.699 -3.461 1.00 72.62 233 TYR A O 1
ATOM 1833 N N . ARG A 1 234 ? 5.888 11.521 -3.230 1.00 63.25 234 ARG A N 1
ATOM 1834 C CA . ARG A 1 234 ? 6.231 11.332 -4.636 1.00 63.25 234 ARG A CA 1
ATOM 1835 C C . ARG A 1 234 ? 6.645 9.876 -4.827 1.00 63.25 234 ARG A C 1
ATOM 1837 O O . ARG A 1 234 ? 7.601 9.408 -4.217 1.00 63.25 234 ARG A O 1
ATOM 1844 N N . GLY A 1 235 ? 5.919 9.171 -5.682 1.00 57.56 235 GLY A N 1
ATOM 1845 C CA . GLY A 1 235 ? 6.192 7.782 -6.031 1.00 57.56 235 GLY A CA 1
ATOM 1846 C C . GLY A 1 235 ? 5.286 7.336 -7.170 1.00 57.56 235 GLY A C 1
ATOM 1847 O O . GLY A 1 235 ? 4.219 7.918 -7.375 1.00 57.56 235 GLY A O 1
ATOM 1848 N N . ALA A 1 236 ? 5.725 6.333 -7.930 1.00 50.97 236 ALA A N 1
ATOM 1849 C CA . ALA A 1 236 ? 4.911 5.737 -8.978 1.00 50.97 236 ALA A CA 1
ATOM 1850 C C . ALA A 1 236 ? 3.671 5.099 -8.341 1.00 50.97 236 ALA A C 1
ATOM 1852 O O . ALA A 1 236 ? 3.745 4.075 -7.666 1.00 50.97 236 ALA A O 1
ATOM 1853 N N . MET A 1 237 ? 2.532 5.748 -8.540 1.00 53.78 237 MET A N 1
ATOM 1854 C CA . MET A 1 237 ? 1.234 5.227 -8.156 1.00 53.78 237 MET A CA 1
ATOM 1855 C C . MET A 1 237 ? 0.598 4.635 -9.396 1.00 53.78 237 MET A C 1
ATOM 1857 O O . MET A 1 237 ? 0.380 5.374 -10.360 1.00 53.78 237 MET A O 1
ATOM 1861 N N . PRO A 1 238 ? 0.279 3.336 -9.410 1.00 56.12 238 PRO A N 1
ATOM 1862 C CA . PRO A 1 238 ? -0.503 2.815 -10.505 1.00 56.12 238 PRO A CA 1
ATOM 1863 C C . PRO A 1 238 ? -1.870 3.519 -10.474 1.00 56.12 238 PRO A C 1
ATOM 1865 O O . PRO A 1 238 ? -2.546 3.580 -9.443 1.00 56.12 238 PRO A O 1
ATOM 1868 N N . VAL A 1 239 ? -2.260 4.092 -11.618 1.00 54.62 239 VAL A N 1
ATOM 1869 C CA . VAL A 1 239 ? -3.546 4.786 -11.852 1.00 54.62 239 VAL A CA 1
ATOM 1870 C C . VAL A 1 239 ? -4.742 3.949 -11.364 1.00 54.62 239 VAL A C 1
ATOM 1872 O O . VAL A 1 239 ? -5.783 4.481 -10.973 1.00 54.62 239 VAL A O 1
ATOM 1875 N N . THR A 1 240 ? -4.563 2.628 -11.343 1.00 51.97 240 THR A N 1
ATOM 1876 C CA . THR A 1 240 ? -5.579 1.591 -11.190 1.00 51.97 240 THR A CA 1
ATOM 1877 C C . THR A 1 240 ? -6.373 1.591 -9.885 1.00 51.97 240 THR A C 1
ATOM 1879 O O . THR A 1 240 ? -7.455 1.016 -9.893 1.00 51.97 240 THR A O 1
ATOM 1882 N N . VAL A 1 241 ? -5.950 2.225 -8.782 1.00 52.94 241 VAL A N 1
ATOM 1883 C CA . VAL A 1 241 ? -6.632 1.964 -7.489 1.00 52.94 241 VAL A CA 1
ATOM 1884 C C . VAL A 1 241 ? -7.445 3.135 -6.930 1.00 52.94 241 VAL A C 1
ATOM 1886 O O . VAL A 1 241 ? -8.486 2.896 -6.319 1.00 52.94 241 VAL A O 1
ATOM 1889 N N . ARG A 1 242 ? -7.071 4.409 -7.150 1.00 56.50 242 ARG A N 1
ATOM 1890 C CA . ARG A 1 242 ? -7.787 5.528 -6.492 1.00 56.50 242 ARG A CA 1
ATOM 1891 C C . ARG A 1 242 ? -8.829 6.258 -7.335 1.00 56.50 242 ARG A C 1
ATOM 1893 O O . ARG A 1 242 ? -9.773 6.780 -6.746 1.00 56.50 242 ARG A O 1
ATOM 1900 N N . ALA A 1 243 ? -8.749 6.238 -8.667 1.00 56.56 243 ALA A N 1
ATOM 1901 C CA . ALA A 1 243 ? -9.805 6.829 -9.506 1.00 56.56 243 ALA A CA 1
ATOM 1902 C C . ALA A 1 243 ? -11.202 6.228 -9.206 1.00 56.56 243 ALA A C 1
ATOM 1904 O O . ALA A 1 243 ? -12.225 6.905 -9.342 1.00 56.56 243 ALA A O 1
ATOM 1905 N N . PHE A 1 244 ? -11.226 4.983 -8.712 1.00 54.50 244 PHE A N 1
ATOM 1906 C CA . PHE A 1 244 ? -12.427 4.242 -8.322 1.00 54.50 244 PHE A CA 1
ATOM 1907 C C . PHE A 1 244 ? -12.533 3.944 -6.817 1.00 54.50 244 PHE A C 1
ATOM 1909 O O . PHE A 1 244 ? -13.520 3.346 -6.386 1.00 54.50 244 PHE A O 1
ATOM 1916 N N . ALA A 1 245 ? -11.571 4.369 -5.989 1.00 59.72 245 ALA A N 1
ATOM 1917 C CA . ALA A 1 245 ? -11.634 4.124 -4.549 1.00 59.72 245 ALA A CA 1
ATOM 1918 C C . ALA A 1 245 ? -12.891 4.762 -3.939 1.00 59.72 245 ALA A C 1
ATOM 1920 O O . ALA A 1 245 ? -13.216 5.917 -4.220 1.00 59.72 245 ALA A O 1
ATOM 1921 N N . ALA A 1 246 ? -13.583 4.003 -3.085 1.00 59.38 246 ALA A N 1
ATOM 1922 C CA . ALA A 1 246 ? -14.854 4.382 -2.461 1.00 59.38 246 ALA A CA 1
ATOM 1923 C C . ALA A 1 246 ? -16.015 4.664 -3.443 1.00 59.38 246 ALA A C 1
ATOM 1925 O O . ALA A 1 246 ? -17.013 5.271 -3.052 1.00 59.38 246 ALA A O 1
ATOM 1926 N N . ARG A 1 247 ? -15.931 4.200 -4.699 1.00 71.75 247 ARG A N 1
ATOM 1927 C CA . ARG A 1 247 ? -17.038 4.254 -5.666 1.00 71.75 247 ARG A CA 1
ATOM 1928 C C . ARG A 1 247 ? -17.610 2.858 -5.894 1.00 71.75 247 ARG A C 1
ATOM 1930 O O . ARG A 1 247 ? -16.870 1.902 -6.098 1.00 71.75 247 ARG A O 1
ATOM 1937 N N . ARG A 1 248 ? -18.940 2.742 -5.912 1.00 76.19 248 ARG A N 1
ATOM 1938 C CA . ARG A 1 248 ? -19.608 1.560 -6.475 1.00 76.19 248 ARG A CA 1
ATOM 1939 C C . ARG A 1 248 ? -19.539 1.669 -7.996 1.00 76.19 248 ARG A C 1
ATOM 1941 O O . ARG A 1 248 ? -20.075 2.619 -8.566 1.00 76.19 248 ARG A O 1
ATOM 1948 N N . VAL A 1 249 ? -18.867 0.724 -8.640 1.00 79.69 249 VAL A N 1
ATOM 1949 C CA . VAL A 1 249 ? -18.783 0.642 -10.103 1.00 79.69 249 VAL A CA 1
ATOM 1950 C C . VAL A 1 249 ? -19.844 -0.346 -10.584 1.00 79.69 249 VAL A C 1
ATOM 1952 O O . VAL A 1 249 ? -19.995 -1.418 -10.003 1.00 79.69 249 VAL A O 1
ATOM 1955 N N . ARG A 1 250 ? -20.619 0.027 -11.610 1.00 79.94 250 ARG A N 1
ATOM 1956 C CA . ARG A 1 250 ? -21.572 -0.897 -12.248 1.00 79.94 250 ARG A CA 1
ATOM 1957 C C . ARG A 1 250 ? -20.790 -2.009 -12.942 1.00 79.94 250 ARG A C 1
ATOM 1959 O O . ARG A 1 250 ? -19.806 -1.709 -13.610 1.00 79.94 250 ARG A O 1
ATOM 1966 N N . THR A 1 251 ? -21.244 -3.251 -12.817 1.00 81.56 251 THR A N 1
ATOM 1967 C CA . THR A 1 251 ? -20.589 -4.438 -13.396 1.00 81.56 251 THR A CA 1
ATOM 1968 C C . THR A 1 251 ? -20.373 -4.318 -14.903 1.00 81.56 251 THR A C 1
ATOM 1970 O O . THR A 1 251 ? -19.307 -4.662 -15.384 1.00 81.56 251 THR A O 1
ATOM 1973 N N . GLU A 1 252 ? -21.319 -3.714 -15.622 1.00 85.00 252 GLU A N 1
ATOM 1974 C CA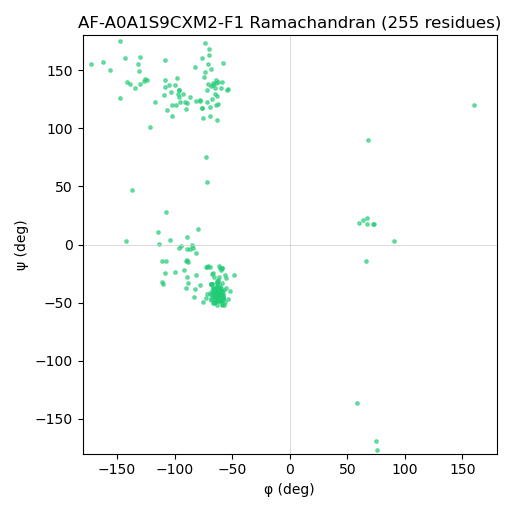 . GLU A 1 252 ? -21.233 -3.421 -17.065 1.00 85.00 252 GLU A CA 1
ATOM 1975 C C . GLU A 1 252 ? -20.040 -2.530 -17.461 1.00 85.00 252 GLU A C 1
ATOM 1977 O O . GLU A 1 252 ? -19.655 -2.495 -18.624 1.00 85.00 252 GLU A O 1
ATOM 1982 N N . LYS A 1 253 ? -19.466 -1.776 -16.513 1.00 79.38 253 LYS A N 1
ATOM 1983 C CA . LYS A 1 253 ? -18.295 -0.911 -16.740 1.00 79.38 253 LYS A CA 1
ATOM 1984 C C . LYS A 1 253 ? -16.968 -1.596 -16.405 1.00 79.38 253 LYS A C 1
ATOM 1986 O O . LYS A 1 253 ? -15.923 -0.957 -16.514 1.00 79.38 253 LYS A O 1
ATOM 1991 N N . ILE A 1 254 ? -17.002 -2.842 -15.937 1.00 83.00 254 ILE A N 1
ATOM 1992 C CA . ILE A 1 254 ? -15.812 -3.638 -15.636 1.00 83.00 254 ILE A CA 1
ATOM 1993 C C . ILE A 1 254 ? -15.478 -4.446 -16.899 1.00 83.00 254 ILE A C 1
ATOM 1995 O O . ILE A 1 254 ? -16.384 -5.083 -17.437 1.00 83.00 254 ILE A O 1
ATOM 1999 N N . PRO A 1 255 ? -14.224 -4.425 -17.394 1.00 80.38 255 PRO A N 1
ATOM 2000 C CA . PRO A 1 255 ? -13.827 -5.253 -18.530 1.00 80.38 255 PRO A CA 1
ATOM 2001 C C . PRO A 1 255 ? -14.170 -6.724 -18.264 1.00 80.38 255 PRO A C 1
ATOM 2003 O O . PRO A 1 255 ? -13.891 -7.224 -17.172 1.00 80.38 255 PRO A O 1
ATOM 2006 N N . ALA A 1 256 ? -14.778 -7.406 -19.237 1.00 68.38 256 ALA A N 1
ATOM 2007 C CA . ALA A 1 256 ? -14.950 -8.853 -19.167 1.00 68.38 256 ALA A CA 1
ATOM 2008 C C . ALA A 1 256 ? -13.555 -9.498 -19.191 1.00 68.38 256 ALA A C 1
ATOM 2010 O O . ALA A 1 256 ? -12.772 -9.217 -20.099 1.00 68.38 256 ALA A O 1
ATOM 2011 N N . GLY A 1 257 ? -13.232 -10.246 -18.132 1.00 50.41 257 GLY A N 1
ATOM 2012 C CA . GLY A 1 257 ? -11.946 -10.926 -17.960 1.00 50.41 257 GLY A CA 1
ATOM 2013 C C . GLY A 1 257 ? -11.807 -12.179 -18.804 1.00 50.41 257 GLY A C 1
ATOM 2014 O O . GLY A 1 257 ? -12.851 -12.721 -19.232 1.00 50.41 257 GLY A O 1
#

Nearest PDB structures (foldseek):
  6he1-assembly1_A  TM=8.925E-01  e=7.590E-22  Pseudomonas aeruginosa
  6r1o-assembly1_A-2  TM=9.505E-01  e=5.400E-21  Escherichia coli
  6r1m-assembly1_A  TM=9.593E-01  e=2.249E-20  Escherichia coli
  6r1m-assembly1_B  TM=9.472E-01  e=2.249E-20  Escherichia coli
  6hdz-assembly1_A  TM=8.972E-01  e=4.518E-21  Pseudomonas aeruginosa

Solvent-accessible surface area (backbone atoms only — not comparable to full-atom values): 15634 Å² total; per-residue (Å²): 116,72,64,69,63,46,60,75,75,37,44,68,60,54,34,60,58,30,42,64,77,75,40,84,62,66,58,68,61,53,50,52,46,53,50,52,38,51,53,36,51,51,52,40,52,51,41,53,50,50,37,54,54,49,56,51,49,41,55,52,30,55,75,69,73,44,90,40,65,70,55,53,53,53,42,49,53,40,50,54,54,37,54,54,38,49,53,51,38,52,50,41,50,50,51,52,51,58,55,44,58,68,52,75,81,72,73,58,92,87,56,81,78,48,92,54,82,86,57,63,77,86,86,80,85,81,88,73,87,83,85,66,101,56,89,81,74,54,73,63,60,49,29,42,75,67,70,25,39,36,49,66,64,17,32,75,74,73,32,84,96,46,69,39,63,33,72,69,56,37,50,46,57,52,50,52,55,52,51,54,52,49,49,38,41,76,73,68,72,45,82,88,78,89,76,80,66,64,42,44,56,73,56,38,38,74,75,58,43,35,72,80,44,54,87,81,42,52,66,46,74,65,96,74,77,101,57,95,62,55,54,34,34,41,62,96,67,75,74,85,56,63,88,53,56,100,53,91,75,61,70,92,78,50,80,86,127

Secondary structure (DSSP, 8-state):
---HHHHHH-HHHHHHHHGGGT----HHHHHHHHHHHHHHHHHHHHHHHHHHHHHHHHHHHHHTT---HHHHHHHHHHHHHHHHHHHHHHHHHHHHHHHHHTSPPPPPTTSPP-SSGGGPPP----S-PPPPSS-PPPHHHHHHHTT-EEHHHHHHHH-TT--EE-HHHHHHHHHHHHHHHHHHHHTS-PPP----SEEEHHHHHHTT-TTTTGGGSEEE----SS----SEEES---TTTTTTTT-PPPGGGSPP-